Protein AF-A0AA37T7B8-F1 (afdb_monomer_lite)

Sequence (263 aa):
MNMIPTVSVRHNRHDGNVAPHVTLGPSYIDRQPAPLAPRTVAQILLDRDAALAEREALEASRADLVLNGSAEDLLALDTRIALAKIKQDQAETQHAVAISAEAEARAEAEAEQVRRRALRKAGMKASAEVAKLADQYLAMATALADLLGRLREHERVIAEANQNLPEGAEPVPPGEPHNGNPGTPSYYETQYDVVRLNPDGSRAGVTSTPGKLVEKRIPKEVCIPATPSIPHTPLSGRPYLPGLGADASPIWGARHYINGETR

pLDDT: mean 81.42, std 17.79, range [35.28, 98.38]

Structure (mmCIF, N/CA/C/O backbone):
data_AF-A0AA37T7B8-F1
#
_entry.id   AF-A0AA37T7B8-F1
#
loop_
_atom_site.group_PDB
_atom_site.id
_atom_site.type_symbol
_atom_site.label_atom_id
_atom_site.label_alt_id
_atom_site.label_comp_id
_atom_site.label_asym_id
_atom_site.label_entity_id
_atom_site.label_seq_id
_atom_site.pdbx_PDB_ins_code
_atom_site.Cartn_x
_atom_site.Cartn_y
_atom_site.Cartn_z
_atom_site.occupancy
_atom_site.B_iso_or_equiv
_atom_site.auth_seq_id
_atom_site.auth_comp_id
_atom_site.auth_asym_id
_atom_site.auth_atom_id
_atom_site.pdbx_PDB_model_num
ATOM 1 N N . MET A 1 1 ? 10.123 11.709 37.997 1.00 38.50 1 MET A N 1
ATOM 2 C CA . MET A 1 1 ? 11.543 11.319 38.129 1.00 38.50 1 MET A CA 1
ATOM 3 C C . MET A 1 1 ? 12.067 11.027 36.735 1.00 38.50 1 MET A C 1
ATOM 5 O O . MET A 1 1 ? 11.524 10.147 36.081 1.00 38.50 1 MET A O 1
ATOM 9 N N . ASN A 1 2 ? 13.041 11.799 36.252 1.00 35.28 2 ASN A N 1
ATOM 10 C CA . ASN A 1 2 ? 13.617 11.602 34.921 1.00 35.28 2 ASN A CA 1
ATOM 11 C C . ASN A 1 2 ? 14.582 10.411 34.974 1.00 35.28 2 ASN A C 1
ATOM 13 O O . ASN A 1 2 ? 15.628 10.505 35.613 1.00 35.28 2 ASN A O 1
ATOM 17 N N . MET A 1 3 ? 14.219 9.286 34.350 1.00 38.16 3 MET A N 1
ATOM 18 C CA . MET A 1 3 ? 15.130 8.149 34.200 1.00 38.16 3 MET A CA 1
ATOM 19 C C . MET A 1 3 ? 16.186 8.476 33.144 1.00 38.16 3 MET A C 1
ATOM 21 O O . MET A 1 3 ? 15.858 8.770 31.996 1.00 38.16 3 MET A O 1
ATOM 25 N N . ILE A 1 4 ? 17.454 8.409 33.542 1.00 45.44 4 ILE A N 1
ATOM 26 C CA . ILE A 1 4 ? 18.597 8.498 32.635 1.00 45.44 4 ILE A CA 1
ATOM 27 C C . ILE A 1 4 ? 18.755 7.119 31.974 1.00 45.44 4 ILE A C 1
ATOM 29 O O . ILE A 1 4 ? 18.915 6.134 32.698 1.00 45.44 4 ILE A O 1
ATOM 33 N N . PRO A 1 5 ? 18.699 7.001 30.636 1.00 42.66 5 PRO A N 1
ATOM 34 C CA . PRO A 1 5 ? 18.907 5.724 29.967 1.00 42.66 5 PRO A CA 1
ATOM 35 C C . PRO A 1 5 ? 20.364 5.272 30.125 1.00 42.66 5 PRO A C 1
ATOM 37 O O . PRO A 1 5 ? 21.298 5.985 29.757 1.00 42.66 5 PRO A O 1
ATOM 40 N N . THR A 1 6 ? 20.567 4.073 30.664 1.00 49.12 6 THR A N 1
ATOM 41 C CA . THR A 1 6 ? 21.892 3.461 30.800 1.00 49.12 6 THR A CA 1
ATOM 42 C C . THR A 1 6 ? 22.275 2.774 29.490 1.00 49.12 6 THR A C 1
ATOM 44 O O . THR A 1 6 ? 21.643 1.801 29.083 1.00 49.12 6 THR A O 1
ATOM 47 N N . VAL A 1 7 ? 23.318 3.267 28.818 1.00 44.69 7 VAL A N 1
ATOM 48 C CA . VAL A 1 7 ? 23.846 2.671 27.581 1.00 44.69 7 VAL A CA 1
ATOM 49 C C . VAL A 1 7 ? 24.960 1.686 27.935 1.00 44.69 7 VAL A C 1
ATOM 51 O O . VAL A 1 7 ? 25.984 2.076 28.490 1.00 44.69 7 VAL A O 1
ATOM 54 N N . SER A 1 8 ? 24.781 0.405 27.606 1.00 50.31 8 SER A N 1
ATOM 55 C CA . SER A 1 8 ? 25.835 -0.612 27.713 1.00 50.31 8 SER A CA 1
ATOM 56 C C . SER A 1 8 ? 26.375 -0.929 26.320 1.00 50.31 8 SER A C 1
ATOM 58 O O . SER A 1 8 ? 25.675 -1.520 25.501 1.00 50.31 8 SER A O 1
ATOM 60 N N . VAL A 1 9 ? 27.617 -0.528 26.039 1.00 49.72 9 VAL A N 1
ATOM 61 C CA . VAL A 1 9 ? 28.309 -0.854 24.783 1.00 49.72 9 VAL A CA 1
ATOM 62 C C . VAL A 1 9 ? 29.131 -2.120 25.003 1.00 49.72 9 VAL A C 1
ATOM 64 O O . VAL A 1 9 ? 30.147 -2.092 25.697 1.00 49.72 9 VAL A O 1
ATOM 67 N N . ARG A 1 10 ? 28.712 -3.246 24.417 1.00 51.91 10 ARG A N 1
ATOM 68 C CA . ARG A 1 10 ? 29.541 -4.459 24.376 1.00 51.91 10 ARG A CA 1
ATOM 69 C C . ARG A 1 10 ? 30.406 -4.452 23.118 1.00 51.91 10 ARG A C 1
ATOM 71 O O . ARG A 1 10 ? 29.891 -4.388 22.009 1.00 51.91 10 ARG A O 1
ATOM 78 N N . HIS A 1 11 ? 31.720 -4.540 23.306 1.00 48.06 11 HIS A N 1
ATOM 79 C CA . HIS A 1 11 ? 32.679 -4.783 22.230 1.00 48.06 11 HIS A CA 1
ATOM 80 C C . HIS A 1 11 ? 32.608 -6.256 21.807 1.00 48.06 11 HIS A C 1
ATOM 82 O O . HIS A 1 11 ? 33.025 -7.129 22.568 1.00 48.06 11 HIS A O 1
ATOM 88 N N . ASN A 1 12 ? 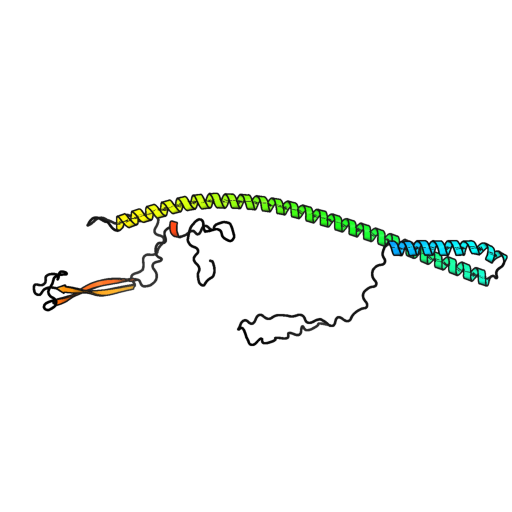32.116 -6.536 20.599 1.00 47.72 12 ASN A N 1
ATOM 89 C CA . ASN A 1 12 ? 32.302 -7.841 19.969 1.00 47.72 12 ASN A CA 1
ATOM 90 C C . ASN A 1 12 ? 33.597 -7.815 19.155 1.00 47.72 12 ASN A C 1
ATOM 92 O O . ASN A 1 12 ? 33.785 -6.972 18.285 1.00 47.72 12 ASN A O 1
ATOM 96 N N . ARG A 1 13 ? 34.516 -8.727 19.475 1.00 52.75 13 ARG A N 1
ATOM 97 C CA . ARG A 1 13 ? 35.915 -8.704 19.025 1.00 52.75 13 ARG A CA 1
ATOM 98 C C . ARG A 1 13 ? 36.147 -9.209 17.592 1.00 52.75 13 ARG A C 1
ATOM 100 O O . ARG A 1 13 ? 37.307 -9.412 17.251 1.00 52.75 13 ARG A O 1
ATOM 107 N N . HIS A 1 14 ? 35.104 -9.435 16.785 1.00 52.34 14 HIS A N 1
ATOM 108 C CA . HIS A 1 14 ? 35.265 -10.200 15.542 1.00 52.34 14 HIS A CA 1
ATOM 109 C C . HIS A 1 14 ? 34.841 -9.593 14.212 1.00 52.34 14 HIS A C 1
ATOM 111 O O . HIS A 1 14 ? 35.333 -10.101 13.220 1.00 52.34 14 HIS A O 1
ATOM 117 N N . ASP A 1 15 ? 34.117 -8.481 14.141 1.00 51.81 15 ASP A N 1
ATOM 118 C CA . ASP A 1 15 ? 33.863 -7.834 12.848 1.00 51.81 15 ASP A CA 1
ATOM 119 C C . ASP A 1 15 ? 33.860 -6.319 13.031 1.00 51.81 15 ASP A C 1
ATOM 121 O O . ASP A 1 15 ? 33.176 -5.791 13.905 1.00 51.81 15 ASP A O 1
ATOM 125 N N . GLY A 1 16 ? 34.658 -5.613 12.229 1.00 54.78 16 GLY A N 1
ATOM 126 C CA . GLY A 1 16 ? 34.908 -4.168 12.314 1.00 54.78 16 GLY A CA 1
ATOM 127 C C . GLY A 1 16 ? 33.715 -3.259 11.990 1.00 54.78 16 GLY A C 1
ATOM 128 O O . GLY A 1 16 ? 33.927 -2.130 11.563 1.00 54.78 16 GLY A O 1
ATOM 129 N N . ASN A 1 17 ? 32.478 -3.718 12.191 1.00 46.72 17 ASN A N 1
ATOM 130 C CA . ASN A 1 17 ? 31.262 -2.931 12.020 1.00 46.72 17 ASN A CA 1
ATOM 131 C C . ASN A 1 17 ? 30.600 -2.674 13.379 1.00 46.72 17 ASN A C 1
ATOM 133 O O . ASN A 1 17 ? 29.903 -3.518 13.942 1.00 46.72 17 ASN A O 1
ATOM 137 N N . VAL A 1 18 ? 30.815 -1.469 13.910 1.00 50.22 18 VAL A N 1
ATOM 138 C CA . VAL A 1 18 ? 30.173 -0.985 15.136 1.00 50.22 18 VAL A CA 1
ATOM 139 C C . VAL A 1 18 ? 28.778 -0.467 14.786 1.00 50.22 18 VAL A C 1
ATOM 141 O O . VAL A 1 18 ? 28.587 0.721 14.548 1.00 50.22 18 VAL A O 1
ATOM 144 N N . ALA A 1 19 ? 27.785 -1.352 14.758 1.00 51.72 19 ALA A N 1
ATOM 145 C CA . ALA A 1 19 ? 26.392 -0.929 14.863 1.00 51.72 19 ALA A CA 1
ATOM 146 C C . ALA A 1 19 ? 26.028 -0.848 16.360 1.00 51.72 19 ALA A C 1
ATOM 148 O O . ALA A 1 19 ? 26.079 -1.873 17.046 1.00 51.72 19 ALA A O 1
ATOM 149 N N . PRO A 1 20 ? 25.687 0.332 16.915 1.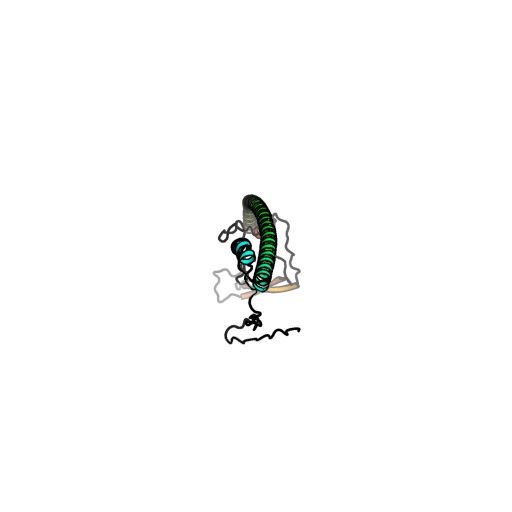00 55.03 20 PRO A N 1
ATOM 150 C CA . PRO A 1 20 ? 25.242 0.438 18.299 1.00 55.03 20 PRO A CA 1
ATOM 151 C C . PRO A 1 20 ? 23.881 -0.252 18.446 1.00 55.03 20 PRO A C 1
ATOM 153 O O . PRO A 1 20 ? 22.839 0.308 18.116 1.00 55.03 20 PRO A O 1
ATOM 156 N N . HIS A 1 21 ? 23.881 -1.487 18.941 1.00 48.34 21 HIS A N 1
ATOM 157 C CA . HIS A 1 21 ? 22.645 -2.179 19.278 1.00 48.34 21 HIS A CA 1
ATOM 158 C C . HIS A 1 21 ? 22.142 -1.657 20.629 1.00 48.34 21 HIS A C 1
ATOM 160 O O . HIS A 1 21 ? 22.643 -2.035 21.687 1.00 48.34 21 HIS A O 1
ATOM 166 N N . VAL A 1 22 ? 21.140 -0.777 20.607 1.00 54.00 22 VAL A N 1
ATOM 167 C CA . VAL A 1 22 ? 20.430 -0.346 21.817 1.00 54.00 22 VAL A CA 1
ATOM 168 C C . VAL A 1 22 ? 19.458 -1.455 22.205 1.00 54.00 22 VAL A C 1
ATOM 170 O O . VAL A 1 22 ? 18.334 -1.521 21.717 1.00 54.00 22 VAL A O 1
ATOM 173 N N . THR A 1 23 ? 19.890 -2.380 23.058 1.00 53.75 23 THR A N 1
ATOM 174 C CA . THR A 1 23 ? 18.951 -3.258 23.765 1.00 53.75 23 THR A CA 1
ATOM 175 C C . THR A 1 23 ? 18.420 -2.512 24.981 1.00 53.75 23 THR A C 1
ATOM 177 O O . THR A 1 23 ? 19.154 -2.307 25.949 1.00 53.75 23 THR A O 1
ATOM 180 N N . LEU A 1 24 ? 17.146 -2.117 24.941 1.00 56.75 24 LEU A N 1
ATOM 181 C CA . LEU A 1 24 ? 16.402 -1.752 26.144 1.00 56.75 24 LEU A CA 1
ATOM 182 C C . LEU A 1 24 ? 16.330 -3.012 27.016 1.00 56.75 24 LEU A C 1
ATOM 184 O O . LEU A 1 24 ? 15.596 -3.948 26.705 1.00 56.75 24 LEU A O 1
ATOM 188 N N . GLY A 1 25 ? 17.168 -3.078 28.052 1.00 49.09 25 GLY A N 1
ATOM 189 C CA . GLY A 1 25 ? 17.085 -4.142 29.047 1.00 49.09 25 GLY A CA 1
ATOM 190 C C . GLY A 1 25 ? 15.694 -4.160 29.694 1.00 49.09 25 GLY A C 1
ATOM 191 O O . GLY A 1 25 ? 15.030 -3.120 29.713 1.00 49.09 25 GLY A O 1
ATOM 192 N N . PRO A 1 26 ? 15.239 -5.314 30.215 1.00 48.03 26 PRO A N 1
ATOM 193 C CA . PRO A 1 26 ? 13.949 -5.422 30.880 1.00 48.03 26 PRO A CA 1
ATOM 194 C C . PRO A 1 26 ? 13.915 -4.431 32.043 1.00 48.03 26 PRO A C 1
ATOM 196 O O . PRO A 1 26 ? 14.606 -4.600 33.049 1.00 48.03 26 PRO A O 1
ATOM 199 N N . SER A 1 27 ? 13.147 -3.359 31.870 1.00 52.03 27 SER A N 1
ATOM 200 C CA . SER A 1 27 ? 12.851 -2.420 32.934 1.00 52.03 27 SER A CA 1
ATOM 201 C C . SER A 1 27 ? 12.190 -3.207 34.061 1.00 52.03 27 SER A C 1
ATOM 203 O O . SER A 1 27 ? 11.209 -3.921 33.847 1.00 52.03 27 SER A O 1
ATOM 205 N N . TYR A 1 28 ? 12.744 -3.099 35.269 1.00 50.41 28 TYR A N 1
ATOM 206 C CA . TYR A 1 28 ? 12.029 -3.441 36.494 1.00 50.41 28 TYR A CA 1
ATOM 207 C C . TYR A 1 28 ? 10.860 -2.457 36.604 1.00 50.41 28 TYR A C 1
ATOM 209 O O . TYR A 1 28 ? 10.951 -1.402 37.224 1.00 50.41 28 TYR A O 1
ATOM 217 N N . ILE A 1 29 ? 9.784 -2.759 35.883 1.00 52.88 29 ILE A N 1
ATOM 218 C CA . ILE A 1 29 ? 8.487 -2.138 36.073 1.00 52.88 29 ILE A CA 1
ATOM 219 C C . ILE A 1 29 ? 8.037 -2.644 37.437 1.00 52.88 29 ILE A C 1
ATOM 221 O O . ILE A 1 29 ? 7.810 -3.846 37.603 1.00 52.88 29 ILE A O 1
ATOM 225 N N . ASP A 1 30 ? 7.963 -1.736 38.411 1.00 50.66 30 ASP A N 1
ATOM 226 C CA . ASP A 1 30 ? 7.144 -1.911 39.606 1.00 50.66 30 ASP A CA 1
ATOM 227 C C . ASP A 1 30 ? 5.822 -2.520 39.142 1.00 50.66 30 ASP A C 1
ATOM 229 O O . ASP A 1 30 ? 5.049 -1.870 38.432 1.00 50.66 30 ASP A O 1
ATOM 233 N N . ARG A 1 31 ? 5.598 -3.804 39.446 1.00 48.12 31 ARG A N 1
ATOM 234 C CA . ARG A 1 31 ? 4.336 -4.473 39.143 1.00 48.12 31 ARG A CA 1
ATOM 235 C C . ARG A 1 31 ? 3.289 -3.834 40.042 1.00 48.12 31 ARG A C 1
ATOM 237 O O . ARG A 1 31 ? 2.965 -4.370 41.099 1.00 48.12 31 ARG A O 1
ATOM 244 N N . GLN A 1 32 ? 2.754 -2.691 39.615 1.00 55.00 32 GLN A N 1
ATOM 245 C CA . GLN A 1 32 ? 1.424 -2.296 40.034 1.00 55.00 32 GLN A CA 1
ATOM 246 C C . GLN A 1 32 ? 0.533 -3.527 39.833 1.00 55.00 32 GLN A C 1
ATOM 248 O O . GLN A 1 32 ? 0.646 -4.185 38.789 1.00 55.00 32 GLN A O 1
ATOM 253 N N . PRO A 1 33 ? -0.275 -3.902 40.839 1.00 52.94 33 PRO A N 1
ATOM 254 C CA . PRO A 1 33 ? -1.193 -5.017 40.691 1.00 52.94 33 PRO A CA 1
ATOM 255 C C . PRO A 1 33 ? -1.977 -4.790 39.404 1.00 52.94 33 PRO A C 1
ATOM 257 O O . PRO A 1 33 ? -2.490 -3.691 39.180 1.00 52.94 33 PRO A O 1
ATOM 260 N N . ALA A 1 34 ? -1.973 -5.799 38.528 1.00 53.78 34 ALA A N 1
ATOM 261 C CA . ALA A 1 34 ? -2.666 -5.713 37.255 1.00 53.78 34 ALA A CA 1
ATOM 262 C C . ALA A 1 34 ? -4.094 -5.220 37.531 1.00 53.78 34 ALA A C 1
ATOM 264 O O . ALA A 1 34 ? -4.731 -5.754 38.449 1.00 53.78 34 ALA A O 1
ATOM 265 N N . PRO A 1 35 ? -4.579 -4.188 36.815 1.00 56.62 35 PRO A N 1
ATOM 266 C CA . PRO A 1 35 ? -5.938 -3.715 37.004 1.00 56.62 35 PRO A CA 1
ATOM 267 C C . PRO A 1 35 ? -6.873 -4.919 36.906 1.00 56.62 35 PRO A C 1
ATOM 269 O O . PRO A 1 35 ? -6.744 -5.732 35.986 1.00 56.62 35 PRO A O 1
ATOM 272 N N . LEU A 1 36 ? -7.749 -5.068 37.905 1.00 61.28 36 LEU A N 1
ATOM 273 C CA . LEU A 1 36 ? -8.761 -6.120 37.926 1.00 61.28 36 LEU A CA 1
ATOM 274 C C . LEU A 1 36 ? -9.449 -6.128 36.564 1.00 61.28 36 LEU A C 1
ATOM 276 O O . LEU A 1 36 ? -9.915 -5.083 36.105 1.00 61.28 36 LEU A O 1
ATOM 280 N N . ALA A 1 37 ? -9.447 -7.290 35.908 1.00 63.41 37 ALA A N 1
ATOM 281 C CA . ALA A 1 37 ? -10.052 -7.430 34.595 1.00 63.41 37 ALA A CA 1
ATOM 282 C C . ALA A 1 37 ? -11.489 -6.880 34.649 1.00 63.41 37 ALA A C 1
ATOM 284 O O . ALA A 1 37 ? -12.212 -7.189 35.606 1.00 63.41 37 ALA A O 1
ATOM 285 N N . PRO A 1 38 ? -11.897 -6.044 33.677 1.00 72.56 38 PRO A N 1
ATOM 286 C CA . PRO A 1 38 ? -13.234 -5.476 33.673 1.00 72.56 38 PRO A CA 1
ATOM 287 C C . PRO A 1 38 ? -14.257 -6.613 33.729 1.00 72.56 38 PRO A C 1
ATOM 289 O O . PRO A 1 38 ? -14.154 -7.592 32.985 1.00 72.56 38 PRO A O 1
ATOM 292 N N . ARG A 1 39 ? -15.218 -6.502 34.653 1.00 80.19 39 ARG A N 1
ATOM 293 C CA . ARG A 1 39 ? -16.309 -7.472 34.774 1.00 80.19 39 ARG A CA 1
ATOM 294 C C . ARG A 1 39 ? -17.054 -7.542 33.447 1.00 80.19 39 ARG A C 1
ATOM 296 O O . ARG A 1 39 ? -17.372 -6.519 32.847 1.00 80.19 39 ARG A O 1
ATOM 303 N N . THR A 1 40 ? -17.328 -8.756 32.994 1.00 85.38 40 THR A N 1
ATOM 304 C CA . THR A 1 40 ? -18.103 -8.972 31.768 1.00 85.38 40 THR A CA 1
ATOM 305 C C . THR A 1 40 ? -19.569 -8.598 31.994 1.00 85.38 40 THR A C 1
ATOM 307 O O . THR A 1 40 ? -20.078 -8.739 33.107 1.00 85.38 40 THR A O 1
ATOM 310 N N . VAL A 1 41 ? -20.279 -8.184 30.937 1.00 87.75 41 VAL A N 1
ATOM 311 C CA . VAL A 1 41 ? -21.730 -7.898 30.989 1.00 87.75 41 VAL A CA 1
ATOM 312 C C . VAL A 1 41 ? -22.503 -9.074 31.601 1.00 87.75 41 VAL A C 1
ATOM 314 O O . VAL A 1 41 ? -23.384 -8.874 32.430 1.00 87.75 41 VAL A O 1
ATOM 317 N N . ALA A 1 42 ? -22.108 -10.308 31.271 1.00 88.81 42 ALA A N 1
ATOM 318 C CA . ALA A 1 42 ? -22.701 -11.526 31.819 1.00 88.81 42 ALA A CA 1
ATOM 319 C C . ALA A 1 42 ? -22.524 -11.656 33.344 1.00 88.81 42 ALA A C 1
ATOM 321 O O . ALA A 1 42 ? -23.453 -12.062 34.034 1.00 88.81 42 ALA A O 1
ATOM 322 N N . GLN A 1 43 ? -21.359 -11.285 33.885 1.00 91.06 43 GLN A N 1
ATOM 323 C CA . GLN A 1 43 ? -21.121 -11.288 35.335 1.00 91.06 43 GLN A CA 1
ATOM 324 C C . GLN A 1 43 ? -21.950 -10.215 36.046 1.00 91.06 43 GLN A C 1
ATOM 326 O O . GLN A 1 43 ? -22.494 -10.479 37.110 1.00 91.06 43 GLN A O 1
ATOM 331 N N . ILE A 1 44 ? -22.083 -9.027 35.449 1.00 91.19 44 ILE A N 1
ATOM 332 C CA . ILE A 1 44 ? -22.895 -7.940 36.019 1.00 91.19 44 ILE A CA 1
ATOM 333 C C . ILE A 1 44 ? -24.384 -8.323 36.028 1.00 91.19 44 ILE A C 1
ATOM 335 O O . ILE A 1 44 ? -25.082 -8.053 37.001 1.00 91.19 44 ILE A O 1
ATOM 339 N N . LEU A 1 45 ? -24.863 -8.997 34.978 1.00 91.88 45 LEU A N 1
ATOM 340 C CA . LEU A 1 45 ? -26.225 -9.534 34.924 1.00 91.88 45 LEU A CA 1
ATOM 341 C C . LEU A 1 45 ? -26.475 -10.599 35.995 1.00 91.88 45 LEU A C 1
ATOM 343 O O . LEU A 1 45 ? -27.493 -10.537 36.677 1.00 91.88 45 LEU A O 1
ATOM 347 N N . LEU A 1 46 ? -25.534 -11.527 36.187 1.00 94.25 46 LEU A N 1
ATOM 348 C CA . LEU A 1 46 ? -25.630 -12.531 37.249 1.00 94.25 46 LEU A CA 1
ATOM 349 C C . LEU A 1 46 ? -25.682 -11.887 38.640 1.00 94.25 46 LEU A C 1
ATOM 351 O O . LEU A 1 46 ? -26.502 -12.288 39.461 1.00 94.25 46 LEU A O 1
ATOM 355 N N . ASP A 1 47 ? -24.854 -10.869 38.891 1.00 90.69 47 ASP A N 1
ATOM 356 C CA . ASP A 1 47 ? -24.862 -10.130 40.158 1.00 90.69 47 ASP A CA 1
ATOM 357 C C . ASP A 1 47 ? -26.193 -9.389 40.373 1.00 90.69 47 ASP A C 1
ATOM 359 O O . ASP A 1 47 ? -26.725 -9.387 41.486 1.00 90.69 47 ASP A O 1
ATOM 363 N N . ARG A 1 48 ? -26.762 -8.798 39.311 1.00 92.81 48 ARG A N 1
ATOM 364 C CA . ARG A 1 48 ? -28.080 -8.148 39.351 1.00 92.81 48 ARG A CA 1
ATOM 365 C C . ARG A 1 48 ? -29.178 -9.145 39.708 1.00 92.81 48 ARG A C 1
ATOM 367 O O . ARG A 1 48 ? -29.971 -8.883 40.607 1.00 92.81 48 ARG A O 1
ATOM 374 N N . ASP A 1 49 ? -29.219 -10.276 39.011 1.00 93.69 49 ASP A N 1
ATOM 375 C CA . ASP A 1 49 ? -30.255 -11.292 39.197 1.00 93.69 49 ASP A CA 1
ATOM 376 C C . ASP A 1 49 ? -30.137 -11.953 40.581 1.00 93.69 49 ASP A C 1
ATOM 378 O O . ASP A 1 49 ? -31.148 -12.204 41.237 1.00 93.69 49 ASP A O 1
ATOM 382 N N . ALA A 1 50 ? -28.912 -12.149 41.082 1.00 93.88 50 ALA A N 1
ATOM 383 C CA . ALA A 1 50 ? -28.669 -12.615 42.444 1.00 93.88 50 ALA A CA 1
ATOM 384 C C . ALA A 1 50 ? -29.130 -11.599 43.504 1.00 93.88 50 ALA A C 1
ATOM 386 O O . ALA A 1 50 ? -29.749 -11.992 44.493 1.00 93.88 50 ALA A O 1
ATOM 387 N N . ALA A 1 51 ? -28.869 -10.301 43.303 1.00 91.69 51 ALA A N 1
ATOM 388 C CA . ALA A 1 51 ? -29.325 -9.247 44.212 1.00 91.69 51 ALA A CA 1
ATOM 389 C C . ALA A 1 51 ? -30.858 -9.115 44.225 1.00 91.69 51 ALA A C 1
ATOM 391 O O . ALA A 1 51 ? -31.449 -8.945 45.293 1.00 91.69 51 ALA A O 1
ATOM 392 N N . LEU A 1 52 ? -31.504 -9.250 43.061 1.00 95.00 52 LEU A N 1
ATOM 393 C CA . LEU A 1 52 ? -32.962 -9.284 42.940 1.00 95.00 52 LEU A CA 1
ATOM 394 C C . LEU A 1 52 ? -33.547 -10.484 43.700 1.00 95.00 52 LEU A C 1
ATOM 396 O O . LEU A 1 52 ? -34.444 -10.304 44.522 1.00 95.00 52 LEU A O 1
ATOM 400 N N . ALA A 1 53 ? -33.003 -11.684 43.485 1.00 95.75 53 ALA A N 1
ATOM 401 C CA . ALA A 1 53 ? -33.456 -12.895 44.166 1.00 95.75 53 ALA A CA 1
ATOM 402 C C . ALA A 1 53 ? -33.247 -12.822 45.692 1.00 95.75 53 ALA A C 1
ATOM 404 O O . ALA A 1 53 ? -34.124 -13.229 46.455 1.00 95.75 53 ALA A O 1
ATOM 405 N N . GLU A 1 54 ? -32.116 -12.265 46.154 1.00 95.25 54 GLU A N 1
ATOM 406 C CA . GLU A 1 54 ? -31.867 -12.007 47.581 1.00 95.25 54 GLU A CA 1
ATOM 407 C C . GLU A 1 54 ? -32.933 -11.057 48.150 1.00 95.25 54 GLU A C 1
ATOM 409 O O . GLU A 1 54 ? -33.511 -11.338 49.201 1.00 95.25 54 GLU A O 1
ATOM 414 N N . ARG A 1 55 ? -33.241 -9.962 47.443 1.00 95.31 55 ARG A N 1
ATOM 415 C CA . ARG A 1 55 ? -34.264 -8.994 47.860 1.00 95.31 55 ARG A CA 1
ATOM 416 C C . ARG A 1 55 ? -35.644 -9.636 47.963 1.00 95.31 55 ARG A C 1
ATOM 418 O O . ARG A 1 55 ? -36.299 -9.472 48.988 1.00 95.31 55 ARG A O 1
ATOM 425 N N . GLU A 1 56 ? -36.071 -10.365 46.937 1.00 96.94 56 GLU A N 1
ATOM 426 C CA . GLU A 1 56 ? -37.378 -11.032 46.906 1.00 96.94 56 GLU A CA 1
ATOM 427 C C . GLU A 1 56 ? -37.519 -12.056 48.041 1.00 96.94 56 GLU A C 1
ATOM 429 O O . GLU A 1 56 ? -38.551 -12.095 48.712 1.00 96.94 56 GLU A O 1
ATOM 434 N N . ALA A 1 57 ? -36.464 -12.826 48.330 1.00 96.50 57 ALA A N 1
ATOM 435 C CA . ALA A 1 57 ? -36.456 -13.777 49.441 1.00 96.50 57 ALA A CA 1
ATOM 436 C C . ALA A 1 57 ? -36.555 -13.089 50.818 1.00 96.50 57 ALA A C 1
ATOM 438 O O . ALA A 1 57 ? -37.246 -13.582 51.714 1.00 96.50 57 ALA A O 1
ATOM 439 N N . LEU A 1 58 ? -35.885 -11.945 51.002 1.00 96.19 58 LEU A N 1
ATOM 440 C CA . LEU A 1 58 ? -35.955 -11.159 52.240 1.00 96.19 58 LEU A CA 1
ATOM 441 C C . LEU A 1 58 ? -37.307 -10.447 52.402 1.00 96.19 58 LEU A C 1
ATOM 443 O O . LEU A 1 58 ? -37.846 -10.394 53.503 1.00 96.19 58 LEU A O 1
ATOM 447 N N . GLU A 1 59 ? -37.884 -9.925 51.318 1.00 95.75 59 GLU A N 1
ATOM 448 C CA . GLU A 1 59 ? -39.214 -9.306 51.344 1.00 95.75 59 GLU A CA 1
ATOM 449 C C . GLU A 1 59 ? -40.309 -10.350 51.631 1.00 95.75 59 GLU A C 1
ATOM 451 O O . GLU A 1 59 ? -41.246 -10.058 52.376 1.00 95.75 59 GLU A O 1
ATOM 456 N N . ALA A 1 60 ? -40.160 -11.585 51.137 1.00 96.88 60 ALA A N 1
ATOM 457 C CA . ALA A 1 60 ? -41.076 -12.688 51.428 1.00 96.88 60 ALA A CA 1
ATOM 458 C C . ALA A 1 60 ? -41.054 -13.126 52.907 1.00 96.88 60 ALA A C 1
ATOM 460 O O . ALA A 1 60 ? -42.105 -13.447 53.463 1.00 96.88 60 ALA A O 1
ATOM 461 N N . SER A 1 61 ? -39.890 -13.110 53.571 1.00 95.62 61 SER A N 1
ATOM 462 C CA . SER A 1 61 ? -39.772 -13.491 54.992 1.00 95.62 61 SER A CA 1
ATOM 463 C C . SER A 1 61 ? -40.275 -12.418 55.965 1.00 95.62 61 SER A C 1
ATOM 465 O O . SER A 1 61 ? -40.538 -12.706 57.134 1.00 95.62 61 SER A O 1
ATOM 467 N N . ARG A 1 62 ? -40.484 -11.186 55.485 1.00 96.50 62 ARG A N 1
ATOM 468 C CA . ARG A 1 62 ? -40.907 -10.041 56.302 1.00 96.50 62 ARG A CA 1
ATOM 469 C C . ARG A 1 62 ? -42.252 -10.247 56.993 1.00 96.50 62 ARG A C 1
ATOM 471 O O . ARG A 1 62 ? -42.400 -9.854 58.144 1.00 96.50 62 ARG A O 1
ATOM 478 N N . ALA A 1 63 ? -43.222 -10.861 56.315 1.00 95.19 63 ALA A N 1
ATOM 479 C CA . ALA A 1 63 ? -44.557 -11.076 56.878 1.00 95.19 63 ALA A CA 1
ATOM 480 C C . ALA A 1 63 ? -44.537 -12.011 58.100 1.00 95.19 63 ALA A C 1
ATOM 482 O O . ALA A 1 63 ? -45.233 -11.753 59.079 1.00 95.19 63 ALA A O 1
ATOM 483 N N . ASP A 1 64 ? -43.710 -13.057 58.060 1.00 95.56 64 ASP A N 1
ATOM 484 C CA . ASP A 1 64 ? -43.550 -14.003 59.167 1.00 95.56 64 ASP A CA 1
ATOM 485 C C . ASP A 1 64 ? -42.839 -13.351 60.361 1.00 95.56 64 ASP A C 1
ATOM 487 O O . ASP A 1 64 ? -43.290 -13.450 61.502 1.00 95.56 64 ASP A O 1
ATOM 491 N N . LEU A 1 65 ? -41.784 -12.574 60.087 1.00 95.25 65 LEU A N 1
ATOM 492 C CA . LEU A 1 65 ? -41.038 -11.850 61.116 1.00 95.25 65 LEU A CA 1
ATOM 493 C C . LEU A 1 65 ? -41.888 -10.802 61.851 1.00 95.25 65 LEU A C 1
ATOM 495 O O . LEU A 1 65 ? -41.702 -10.595 63.044 1.00 95.25 65 LEU A O 1
ATOM 499 N N . VAL A 1 66 ? -42.826 -10.149 61.160 1.00 96.25 66 VAL A N 1
ATOM 500 C CA . VAL A 1 66 ? -43.757 -9.184 61.775 1.00 96.25 66 VAL A CA 1
ATOM 501 C C . VAL A 1 66 ? -44.721 -9.866 62.751 1.00 96.25 66 VAL A C 1
ATOM 503 O O . VAL A 1 66 ? -45.120 -9.255 63.739 1.00 96.25 66 VAL A O 1
ATOM 506 N N . LEU A 1 67 ? -45.110 -11.113 62.478 1.00 96.50 67 LEU A N 1
ATOM 507 C CA . LEU A 1 67 ? -46.048 -11.863 63.315 1.00 96.50 67 LEU A CA 1
ATOM 508 C C . LEU A 1 67 ? -45.358 -12.544 64.501 1.00 96.50 67 LEU A C 1
ATOM 510 O O . LEU A 1 67 ? -45.931 -12.596 65.587 1.00 96.50 67 LEU A O 1
ATOM 514 N N . ASN A 1 68 ? -44.148 -13.065 64.285 1.00 96.62 68 ASN A N 1
ATOM 515 C CA . ASN A 1 68 ? -43.493 -13.991 65.209 1.00 96.62 68 ASN A CA 1
ATOM 516 C C . ASN A 1 68 ? -42.160 -13.476 65.789 1.00 96.62 68 ASN A C 1
ATOM 518 O O . ASN A 1 68 ? -41.639 -14.078 66.727 1.00 96.62 68 ASN A O 1
ATOM 522 N N . GLY A 1 69 ? -41.588 -12.402 65.238 1.00 95.19 69 GLY A N 1
ATOM 523 C CA . GLY A 1 69 ? -40.257 -11.892 65.585 1.00 95.19 69 GLY A CA 1
ATOM 524 C C . GLY A 1 69 ? -40.256 -10.703 66.550 1.00 95.19 69 GLY A C 1
ATOM 525 O O . GLY A 1 69 ? -41.290 -10.106 66.855 1.00 95.19 69 GLY A O 1
ATOM 526 N N . SER A 1 70 ? -39.064 -10.342 67.033 1.00 97.75 70 SER A N 1
ATOM 527 C CA . SER A 1 70 ? -38.860 -9.130 67.831 1.00 97.75 70 SER A CA 1
ATOM 528 C C . SER A 1 70 ? -38.708 -7.881 66.948 1.00 97.75 70 SER A C 1
ATOM 530 O O . SER A 1 70 ? -38.441 -7.960 65.747 1.00 97.75 70 SER A O 1
ATOM 532 N N . ALA A 1 71 ? -38.828 -6.693 67.549 1.00 96.31 71 ALA A N 1
ATOM 533 C CA . ALA A 1 71 ? -38.587 -5.431 66.844 1.00 96.31 71 ALA A CA 1
ATOM 534 C C . ALA A 1 71 ? -37.139 -5.307 66.323 1.00 96.31 71 ALA A C 1
ATOM 536 O O . ALA A 1 71 ? -36.911 -4.695 65.279 1.00 96.31 71 ALA A O 1
ATOM 537 N N . GLU A 1 72 ? -36.171 -5.902 67.026 1.00 97.44 72 GLU A N 1
ATOM 538 C CA . GLU A 1 72 ? -34.764 -5.924 66.612 1.00 97.44 72 GLU A CA 1
ATOM 539 C C . GLU A 1 72 ? -34.564 -6.801 65.369 1.00 97.44 72 GLU A C 1
ATOM 541 O O . GLU A 1 72 ? -33.874 -6.387 64.434 1.00 97.44 72 GLU A O 1
ATOM 546 N N . ASP A 1 73 ? -35.232 -7.959 65.307 1.00 96.25 73 ASP A N 1
ATOM 547 C CA . ASP A 1 73 ? -35.177 -8.855 64.147 1.00 96.25 73 ASP A CA 1
ATOM 548 C C . ASP A 1 73 ? -35.744 -8.175 62.894 1.00 96.25 73 ASP A C 1
ATOM 550 O O . ASP A 1 73 ? -35.155 -8.255 61.811 1.00 96.25 73 ASP A O 1
ATOM 554 N N . LEU A 1 74 ? -36.865 -7.457 63.038 1.00 95.69 74 LEU A N 1
ATOM 555 C CA . LEU A 1 74 ? -37.490 -6.736 61.928 1.00 95.69 74 LEU A CA 1
ATOM 556 C C . LEU A 1 74 ? -36.581 -5.619 61.402 1.00 95.69 74 LEU A C 1
ATOM 558 O O . LEU A 1 74 ? -36.428 -5.467 60.190 1.00 95.69 74 LEU A O 1
ATOM 562 N N . LEU A 1 75 ? -35.928 -4.874 62.298 1.00 97.38 75 LEU A N 1
ATOM 563 C CA . LEU A 1 75 ? -34.987 -3.818 61.922 1.00 97.38 75 LEU A CA 1
ATOM 564 C C . LEU A 1 75 ? -33.741 -4.382 61.223 1.00 97.38 75 LEU A C 1
ATOM 566 O O . LEU A 1 75 ? -33.264 -3.806 60.238 1.00 97.38 75 LEU A O 1
ATOM 570 N N . ALA A 1 76 ? -33.230 -5.527 61.683 1.00 96.81 76 ALA A N 1
ATOM 571 C CA . ALA A 1 76 ? -32.137 -6.230 61.019 1.00 96.81 76 ALA A CA 1
ATOM 572 C C . ALA A 1 76 ? -32.537 -6.711 59.610 1.00 96.81 76 ALA A C 1
ATOM 574 O O . ALA A 1 76 ? -31.757 -6.555 58.665 1.00 96.81 76 ALA A O 1
ATOM 575 N N . LEU A 1 77 ? -33.754 -7.244 59.441 1.00 96.19 77 LEU A N 1
ATOM 576 C CA . LEU A 1 77 ? -34.277 -7.655 58.135 1.00 96.19 77 LEU A CA 1
ATOM 577 C C . LEU A 1 77 ? -34.446 -6.460 57.186 1.00 96.19 77 LEU A C 1
ATOM 579 O O . LEU A 1 77 ? -33.954 -6.510 56.059 1.00 96.19 77 LEU A O 1
ATOM 583 N N . ASP A 1 78 ? -35.068 -5.371 57.642 1.00 97.38 78 ASP A N 1
ATOM 584 C CA . ASP A 1 78 ? -35.272 -4.163 56.833 1.00 97.38 78 ASP A CA 1
ATOM 585 C C . ASP A 1 78 ? -33.923 -3.538 56.413 1.00 97.38 78 ASP A C 1
ATOM 587 O O . ASP A 1 78 ? -33.767 -3.095 55.272 1.00 97.38 78 ASP A O 1
ATOM 591 N N . THR A 1 79 ? -32.901 -3.601 57.278 1.00 97.56 79 THR A N 1
ATOM 592 C CA . THR A 1 79 ? -31.525 -3.190 56.939 1.00 97.56 79 THR A CA 1
ATOM 593 C C . THR A 1 79 ? -30.941 -4.057 55.819 1.00 97.56 79 THR A C 1
ATOM 595 O O . THR A 1 79 ? -30.335 -3.537 54.880 1.00 97.56 79 THR A O 1
ATOM 598 N N . ARG A 1 80 ? -31.148 -5.380 55.859 1.00 96.94 80 ARG A N 1
ATOM 599 C CA . ARG A 1 80 ? -30.699 -6.290 54.791 1.00 96.94 80 ARG A CA 1
ATOM 600 C C . ARG A 1 80 ? -31.445 -6.053 53.480 1.00 96.94 80 ARG A C 1
ATOM 602 O O . ARG A 1 80 ? -30.804 -6.056 52.433 1.00 96.94 80 ARG A O 1
ATOM 609 N N . ILE A 1 81 ? -32.754 -5.793 53.526 1.00 95.44 81 ILE A N 1
ATOM 610 C CA . ILE A 1 81 ? -33.553 -5.428 52.343 1.00 95.44 81 ILE A CA 1
ATOM 611 C C . ILE A 1 81 ? -33.017 -4.131 51.724 1.00 95.44 81 ILE A C 1
ATOM 613 O O . ILE A 1 81 ? -32.839 -4.061 50.508 1.00 95.44 81 ILE A O 1
ATOM 617 N N . ALA A 1 82 ? -32.715 -3.118 52.542 1.00 96.50 82 ALA A N 1
ATOM 618 C CA . ALA A 1 82 ? -32.139 -1.863 52.066 1.00 96.50 82 ALA A CA 1
ATOM 619 C C . ALA A 1 82 ? -30.767 -2.075 51.401 1.00 96.50 82 ALA A C 1
ATOM 621 O O . ALA A 1 82 ? -30.519 -1.550 50.316 1.00 96.50 82 ALA A O 1
ATOM 622 N N . LEU A 1 83 ? -29.898 -2.898 51.998 1.00 96.00 83 LEU A N 1
ATOM 623 C CA . LEU A 1 83 ? -28.608 -3.254 51.398 1.00 96.00 83 LEU A CA 1
ATOM 624 C C . LEU A 1 83 ? -28.769 -4.033 50.083 1.00 96.00 83 LEU A C 1
ATOM 626 O O . LEU A 1 83 ? -28.042 -3.758 49.131 1.00 96.00 83 LEU A O 1
ATOM 630 N N . ALA A 1 84 ? -29.718 -4.971 50.000 1.00 94.44 84 ALA A N 1
ATOM 631 C CA . ALA A 1 84 ? -30.005 -5.710 48.769 1.00 94.44 84 ALA A CA 1
ATOM 632 C C . ALA A 1 84 ? -30.505 -4.783 47.645 1.00 94.44 84 ALA A C 1
ATOM 634 O O . ALA A 1 84 ? -30.063 -4.920 46.506 1.00 94.44 84 ALA A O 1
ATOM 635 N N . LYS A 1 85 ? -31.341 -3.783 47.969 1.00 95.81 85 LYS A N 1
ATOM 636 C CA . LYS A 1 85 ? -31.776 -2.739 47.020 1.00 95.81 85 LYS A CA 1
ATOM 637 C C . LYS A 1 85 ? -30.600 -1.928 46.485 1.00 95.81 85 LYS A C 1
ATOM 639 O O . LYS A 1 85 ? -30.447 -1.816 45.278 1.00 95.81 85 LYS A O 1
ATOM 644 N N . ILE A 1 86 ? -29.711 -1.465 47.365 1.00 96.12 86 ILE A N 1
ATOM 645 C CA . ILE A 1 86 ? -28.505 -0.731 46.951 1.00 96.12 86 ILE A CA 1
ATOM 646 C C . ILE A 1 86 ? -27.626 -1.588 46.027 1.00 96.12 86 ILE A C 1
ATOM 648 O O . ILE A 1 86 ? -27.136 -1.091 45.014 1.00 96.12 86 ILE A O 1
ATOM 652 N N . LYS A 1 87 ? -27.436 -2.880 46.339 1.00 94.12 87 LYS A N 1
ATOM 653 C CA . LYS A 1 87 ? -26.685 -3.803 45.470 1.00 94.12 87 LYS A CA 1
ATOM 654 C C . LYS A 1 87 ? -27.344 -3.961 44.098 1.00 94.12 87 LYS A C 1
ATOM 656 O O . LYS A 1 87 ? -26.636 -3.964 43.094 1.00 94.12 87 LYS A O 1
ATOM 661 N N . GLN A 1 88 ? -28.670 -4.089 44.057 1.00 94.06 88 GLN A N 1
ATOM 662 C CA . GLN A 1 88 ? -29.425 -4.171 42.810 1.00 94.06 88 GLN A CA 1
ATOM 663 C C . GLN A 1 88 ? -29.246 -2.895 41.977 1.00 94.06 88 GLN A C 1
ATOM 665 O O . GLN A 1 88 ? -28.830 -2.993 40.825 1.00 94.06 88 GLN A O 1
ATOM 670 N N . ASP A 1 89 ? -29.469 -1.716 42.562 1.00 94.38 89 ASP A N 1
ATOM 671 C CA . ASP A 1 89 ? -29.329 -0.424 41.875 1.00 94.38 89 ASP A CA 1
ATOM 672 C C . ASP A 1 89 ? -27.899 -0.227 41.340 1.00 94.38 89 ASP A C 1
ATOM 674 O O . ASP A 1 89 ? -27.681 0.255 40.222 1.00 94.38 89 ASP A O 1
ATOM 678 N N . GLN A 1 90 ? -26.898 -0.653 42.118 1.00 94.38 90 GLN A N 1
ATOM 679 C CA . GLN A 1 90 ? -25.500 -0.639 41.700 1.00 94.38 90 GLN A CA 1
ATOM 680 C C . GLN A 1 90 ? -25.257 -1.571 40.504 1.00 94.38 90 GLN A C 1
ATOM 682 O O . GLN A 1 90 ? -24.590 -1.164 39.549 1.00 94.38 90 GLN A O 1
ATOM 687 N N . ALA A 1 91 ? -25.787 -2.796 40.528 1.00 92.50 91 ALA A N 1
ATOM 688 C CA . ALA A 1 91 ? -25.643 -3.753 39.432 1.00 92.50 91 ALA A CA 1
ATOM 689 C C . ALA A 1 91 ? -26.380 -3.291 38.161 1.00 92.50 91 ALA A C 1
ATOM 691 O O . ALA A 1 91 ? -25.842 -3.409 37.061 1.00 92.50 91 ALA A O 1
ATOM 692 N N . GLU A 1 92 ? -27.567 -2.693 38.294 1.00 92.56 92 GLU A N 1
ATOM 693 C CA . GLU A 1 92 ? -28.318 -2.100 37.181 1.00 92.56 92 GLU A CA 1
ATOM 694 C C . GLU A 1 92 ? -27.564 -0.930 36.544 1.00 92.56 92 GLU A C 1
ATOM 696 O O . GLU A 1 92 ? -27.423 -0.872 35.320 1.00 92.56 92 GLU A O 1
ATOM 701 N N . THR A 1 93 ? -27.002 -0.042 37.368 1.00 94.62 93 THR A N 1
ATOM 702 C CA . THR A 1 93 ? -26.177 1.076 36.893 1.00 94.62 93 THR A CA 1
ATOM 703 C C . THR A 1 93 ? -24.933 0.568 36.162 1.00 94.62 93 THR A C 1
ATOM 705 O O . THR A 1 93 ? -24.621 1.031 35.065 1.00 94.62 93 THR A O 1
ATOM 708 N N . GLN A 1 94 ? -24.238 -0.425 36.728 1.00 92.69 94 GLN A N 1
ATOM 709 C CA . GLN A 1 94 ? -23.074 -1.048 36.090 1.00 92.69 94 GLN A CA 1
ATOM 710 C C . GLN A 1 94 ? -23.437 -1.711 34.758 1.00 92.69 94 GLN A C 1
ATOM 712 O O . GLN A 1 94 ? -22.685 -1.598 33.791 1.00 92.69 94 GLN A O 1
ATOM 717 N N . HIS A 1 95 ? -24.594 -2.367 34.687 1.00 91.38 95 HIS A N 1
ATOM 718 C CA . HIS A 1 95 ? -25.072 -3.016 33.474 1.00 91.38 95 HIS A CA 1
ATOM 719 C C . HIS A 1 95 ? -25.379 -1.998 32.371 1.00 91.38 95 HIS A C 1
ATOM 721 O O . HIS A 1 95 ? -24.943 -2.177 31.235 1.00 91.38 95 HIS A O 1
ATOM 727 N N . ALA A 1 96 ? -26.069 -0.902 32.704 1.00 91.88 96 ALA A N 1
ATOM 728 C CA . ALA A 1 96 ? -26.366 0.167 31.754 1.00 91.88 96 ALA A CA 1
ATOM 729 C C . ALA A 1 96 ? -25.085 0.802 31.187 1.00 91.88 96 ALA A C 1
ATOM 731 O O . ALA A 1 96 ? -24.972 0.990 29.976 1.00 91.88 96 ALA A O 1
ATOM 732 N N . VAL A 1 97 ? -24.091 1.069 32.042 1.00 92.38 97 VAL A N 1
ATOM 733 C CA . VAL A 1 97 ? -22.778 1.580 31.612 1.00 92.38 97 VAL A CA 1
ATOM 734 C C . VAL A 1 97 ? -22.073 0.583 30.690 1.00 92.38 97 VAL A C 1
ATOM 736 O O . VAL A 1 97 ? -21.544 0.981 29.653 1.00 92.38 97 VAL A O 1
ATOM 739 N N . ALA A 1 98 ? -22.087 -0.707 31.031 1.00 90.88 98 ALA A N 1
ATOM 740 C CA . ALA A 1 98 ? -21.421 -1.735 30.238 1.00 90.88 98 ALA A CA 1
ATOM 741 C C . ALA A 1 98 ? -22.061 -1.917 28.850 1.00 90.88 98 ALA A C 1
ATOM 743 O O . ALA A 1 98 ? -21.333 -2.048 27.868 1.00 90.88 98 ALA A O 1
ATOM 744 N N . ILE A 1 99 ? -23.395 -1.858 28.746 1.00 91.62 99 ILE A N 1
ATOM 745 C CA . ILE A 1 99 ? -24.099 -1.898 27.454 1.00 91.62 99 ILE A CA 1
ATOM 746 C C . ILE A 1 99 ? -23.724 -0.697 26.585 1.00 91.62 99 ILE A C 1
ATOM 748 O O . ILE A 1 99 ? -23.426 -0.876 25.405 1.00 91.62 99 ILE A O 1
ATOM 752 N N . SER A 1 100 ? -23.733 0.515 27.147 1.00 90.00 100 SER A N 1
ATOM 753 C CA . SER A 1 100 ? -23.376 1.722 26.393 1.00 90.00 100 SER A CA 1
ATOM 754 C C . SER A 1 100 ? -21.934 1.655 25.891 1.00 90.00 100 SER A C 1
ATOM 756 O O . SER A 1 100 ? -21.691 1.881 24.709 1.00 90.00 100 SER A O 1
ATOM 758 N N . ALA A 1 101 ? -20.998 1.239 26.750 1.00 90.50 101 ALA A N 1
ATOM 759 C CA . ALA A 1 101 ? -19.600 1.058 26.370 1.00 90.50 101 ALA A CA 1
ATOM 760 C C . ALA A 1 101 ? -19.422 -0.020 25.283 1.00 90.50 101 ALA A C 1
ATOM 762 O O . ALA A 1 101 ? -18.625 0.150 24.362 1.00 90.50 101 ALA A O 1
ATOM 763 N N . GLU A 1 102 ? -20.173 -1.124 25.349 1.00 90.12 102 GLU A N 1
ATOM 764 C CA . GLU A 1 102 ? -20.143 -2.156 24.310 1.00 90.12 102 GLU A CA 1
ATOM 765 C C . GLU A 1 102 ? -20.716 -1.646 22.978 1.00 90.12 102 GLU A C 1
ATOM 767 O O . GLU A 1 102 ? -20.161 -1.938 21.917 1.00 90.12 102 GLU A O 1
ATOM 772 N N . ALA A 1 103 ? -21.802 -0.872 23.014 1.00 93.19 103 ALA A N 1
ATOM 773 C CA . ALA A 1 103 ? -22.396 -0.274 21.824 1.00 93.19 103 ALA A CA 1
ATOM 774 C C . ALA A 1 103 ? -21.441 0.728 21.152 1.00 93.19 103 ALA A C 1
ATOM 776 O O . ALA A 1 103 ? -21.270 0.678 19.933 1.00 93.19 103 ALA A O 1
ATOM 777 N N . GLU A 1 104 ? -20.775 1.578 21.937 1.00 95.19 104 GLU A N 1
ATOM 778 C CA . GLU A 1 104 ? -19.743 2.503 21.453 1.00 95.19 104 GLU A CA 1
ATOM 779 C C . GLU A 1 104 ? -18.563 1.745 20.834 1.00 95.19 104 GLU A C 1
ATOM 781 O O . GLU A 1 104 ? -18.202 2.001 19.686 1.00 95.19 104 GLU A O 1
ATOM 786 N N . ALA A 1 105 ? -18.030 0.735 21.529 1.00 93.31 105 ALA A N 1
ATOM 787 C CA . ALA A 1 105 ? -16.925 -0.076 21.020 1.00 93.31 105 ALA A CA 1
ATOM 788 C C . ALA A 1 105 ? -17.283 -0.804 19.711 1.00 93.31 105 ALA A C 1
ATOM 790 O O . ALA A 1 105 ? -16.459 -0.8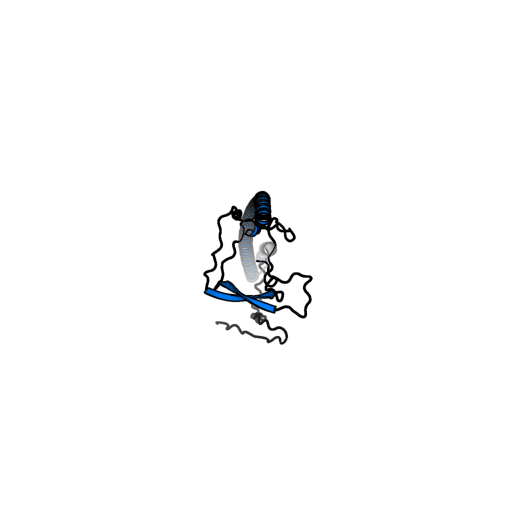95 18.795 1.00 93.31 105 ALA A O 1
ATOM 791 N N . ARG A 1 106 ? -18.519 -1.309 19.587 1.00 95.12 106 ARG A N 1
ATOM 792 C CA . ARG A 1 106 ? -19.017 -1.913 18.340 1.00 95.12 106 ARG A CA 1
ATOM 793 C C . ARG A 1 106 ? -19.121 -0.876 17.220 1.00 95.12 106 ARG A C 1
ATOM 795 O O . ARG A 1 106 ? -18.654 -1.152 16.117 1.00 95.12 106 ARG A O 1
ATOM 802 N N . ALA A 1 107 ? -19.659 0.310 17.498 1.00 95.94 107 ALA A N 1
ATOM 803 C CA . ALA A 1 107 ? -19.773 1.386 16.513 1.00 95.94 107 ALA A CA 1
ATOM 804 C C . ALA A 1 107 ? -18.396 1.862 16.011 1.00 95.94 107 ALA A C 1
ATOM 806 O O . ALA A 1 107 ? -18.196 2.026 14.805 1.00 95.94 107 ALA A O 1
ATOM 807 N N . GLU A 1 108 ? -17.419 2.018 16.908 1.00 95.81 108 GLU A N 1
ATOM 808 C CA . GLU A 1 108 ? -16.038 2.354 16.547 1.00 95.81 108 GLU A CA 1
ATOM 809 C C . GLU A 1 108 ? -15.388 1.261 15.689 1.00 95.81 108 GLU A C 1
ATOM 811 O O . GLU A 1 108 ? -14.762 1.552 14.663 1.00 95.81 108 GLU A O 1
ATOM 816 N N . ALA A 1 109 ? -15.571 -0.009 16.064 1.00 95.12 109 ALA A N 1
ATOM 817 C CA . ALA A 1 109 ? -15.051 -1.138 15.301 1.00 95.12 109 ALA A CA 1
ATOM 818 C C . ALA A 1 109 ? -15.663 -1.205 13.891 1.00 95.12 109 ALA A C 1
ATOM 820 O O . ALA A 1 109 ? -14.943 -1.443 12.916 1.00 95.12 109 ALA A O 1
ATOM 821 N N . GLU A 1 110 ? -16.968 -0.966 13.755 1.00 96.69 110 GLU A N 1
ATOM 822 C CA . GLU A 1 110 ? -17.652 -0.902 12.462 1.00 96.69 110 GLU A CA 1
ATOM 823 C C . GLU A 1 110 ? -17.151 0.268 11.607 1.00 96.69 110 GLU A C 1
ATOM 825 O O . GLU A 1 110 ? -16.832 0.070 10.429 1.00 96.69 110 GLU A O 1
ATOM 830 N N . ALA A 1 111 ? -16.997 1.460 12.190 1.00 96.56 111 ALA A N 1
ATOM 831 C CA . ALA A 1 111 ? -16.453 2.628 11.500 1.00 96.56 111 ALA A CA 1
ATOM 832 C C . ALA A 1 111 ? -15.024 2.372 10.984 1.00 96.56 111 ALA A C 1
ATOM 834 O O . ALA A 1 111 ? -14.712 2.657 9.821 1.00 96.56 111 ALA A O 1
ATOM 835 N N . GLU A 1 112 ? -14.166 1.755 11.799 1.00 96.94 112 GLU A N 1
ATOM 836 C CA . GLU A 1 112 ? -12.810 1.383 11.387 1.00 96.94 112 GLU A CA 1
ATOM 837 C C . GLU A 1 112 ? -12.822 0.298 10.297 1.00 96.94 112 GLU A C 1
ATOM 839 O O . GLU A 1 112 ? -12.037 0.359 9.347 1.00 96.94 112 GLU A O 1
ATOM 844 N N . GLN A 1 113 ? -13.739 -0.673 10.356 1.00 97.38 113 GLN A N 1
ATOM 845 C CA . GLN A 1 113 ? -13.903 -1.666 9.290 1.00 97.38 113 GLN A CA 1
ATOM 846 C C . GLN A 1 113 ? -14.339 -1.026 7.968 1.00 97.38 113 GLN A C 1
ATOM 848 O O . GLN A 1 113 ? -13.801 -1.373 6.911 1.00 97.38 113 GLN A O 1
ATOM 853 N N . VAL A 1 114 ? -15.264 -0.063 8.000 1.00 97.88 114 VAL A N 1
ATOM 854 C CA . VAL A 1 114 ? -15.658 0.716 6.815 1.00 97.88 114 VAL A CA 1
ATOM 855 C C . VAL A 1 114 ? -14.453 1.470 6.250 1.00 97.88 114 VAL A C 1
ATOM 857 O O . VAL A 1 114 ? -14.182 1.369 5.047 1.00 97.88 114 VAL A O 1
ATOM 860 N N . ARG A 1 115 ? -13.668 2.137 7.106 1.00 97.94 115 ARG A N 1
ATOM 861 C CA . ARG A 1 115 ? -12.442 2.845 6.702 1.00 97.94 115 ARG A CA 1
ATOM 862 C C . ARG A 1 115 ? -11.437 1.908 6.030 1.00 97.94 115 ARG A C 1
ATOM 864 O O . ARG A 1 115 ? -10.948 2.204 4.938 1.00 97.94 115 ARG A O 1
ATOM 871 N N . ARG A 1 116 ? -11.164 0.745 6.628 1.00 97.25 116 ARG A N 1
ATOM 872 C CA . ARG A 1 116 ? -10.245 -0.269 6.077 1.00 97.25 116 ARG A CA 1
ATOM 873 C C . ARG A 1 116 ? -10.716 -0.811 4.732 1.00 97.25 116 ARG A C 1
ATOM 875 O O . ARG A 1 116 ? -9.909 -0.961 3.815 1.00 97.25 116 ARG A O 1
ATOM 882 N N . ARG A 1 117 ? -12.018 -1.073 4.577 1.00 98.19 117 ARG A N 1
ATOM 883 C CA . ARG A 1 117 ? -12.605 -1.516 3.299 1.00 98.19 117 ARG A CA 1
ATOM 884 C C . ARG A 1 117 ? -12.455 -0.451 2.212 1.00 98.19 117 ARG A C 1
ATOM 886 O O . ARG A 1 117 ? -12.084 -0.791 1.087 1.00 98.19 117 ARG A O 1
ATOM 893 N N . ALA A 1 118 ? -12.685 0.821 2.543 1.00 97.50 118 ALA A N 1
ATOM 894 C CA . ALA A 1 118 ? -12.505 1.934 1.614 1.00 97.50 118 ALA A CA 1
ATOM 895 C C . ALA A 1 118 ? -11.040 2.079 1.167 1.00 97.50 118 ALA A C 1
ATOM 897 O O . ALA A 1 118 ? -10.772 2.139 -0.035 1.00 97.50 118 ALA A O 1
ATOM 898 N N . LEU A 1 119 ? -10.090 2.037 2.110 1.00 97.19 119 LEU A N 1
ATOM 899 C CA . LEU A 1 119 ? -8.653 2.073 1.812 1.00 97.19 119 LEU A CA 1
ATOM 900 C C . LEU A 1 119 ? -8.219 0.893 0.939 1.00 97.19 119 LEU A C 1
ATOM 902 O O . LEU A 1 119 ? -7.521 1.090 -0.053 1.00 97.19 119 LEU A O 1
ATOM 906 N N . ARG A 1 120 ? -8.685 -0.325 1.242 1.00 97.75 120 ARG A N 1
ATOM 907 C CA . ARG A 1 120 ? -8.402 -1.506 0.416 1.00 97.75 120 ARG A CA 1
ATOM 908 C C . ARG A 1 120 ? -8.913 -1.326 -1.013 1.00 97.75 120 ARG A C 1
ATOM 910 O O . ARG A 1 120 ? -8.187 -1.618 -1.957 1.00 97.75 120 ARG A O 1
ATOM 917 N N . LYS A 1 121 ? -10.139 -0.824 -1.191 1.00 98.38 121 LYS A N 1
ATOM 918 C CA . LYS A 1 121 ? -10.709 -0.560 -2.521 1.00 98.38 121 LYS A CA 1
ATOM 919 C C . LYS A 1 121 ? -9.883 0.472 -3.296 1.00 98.38 121 LYS A C 1
ATOM 921 O O . LYS A 1 121 ? -9.608 0.259 -4.475 1.00 98.38 121 LYS A O 1
ATOM 926 N N . ALA A 1 122 ? -9.469 1.557 -2.641 1.00 97.44 122 ALA A N 1
ATOM 927 C CA . ALA A 1 122 ? -8.608 2.571 -3.245 1.00 97.44 122 ALA A CA 1
ATOM 928 C C . ALA A 1 122 ? -7.239 1.990 -3.644 1.00 97.44 122 ALA A C 1
ATOM 930 O O . ALA A 1 122 ? -6.800 2.198 -4.773 1.00 97.44 122 ALA A O 1
ATOM 931 N N . GLY A 1 123 ? -6.621 1.191 -2.767 1.00 97.75 123 GLY A N 1
ATOM 932 C CA . GLY A 1 123 ? -5.358 0.503 -3.039 1.00 97.75 123 GLY A CA 1
ATOM 933 C C . GLY A 1 123 ? -5.442 -0.456 -4.228 1.00 97.75 123 GLY A C 1
ATOM 934 O O . GLY A 1 123 ? -4.580 -0.420 -5.101 1.00 97.75 123 GLY A O 1
ATOM 935 N N . MET A 1 124 ? -6.516 -1.247 -4.332 1.00 98.12 124 MET A N 1
ATOM 936 C CA . MET A 1 124 ? -6.739 -2.136 -5.483 1.00 98.12 124 MET A CA 1
ATOM 937 C C . MET A 1 124 ? -6.887 -1.358 -6.796 1.00 98.12 124 MET A C 1
ATOM 939 O O . MET A 1 124 ? -6.337 -1.766 -7.816 1.00 98.12 124 MET A O 1
ATOM 943 N N . LYS A 1 125 ? -7.595 -0.219 -6.780 1.00 98.12 125 LYS A N 1
ATOM 944 C CA . LYS A 1 125 ? -7.723 0.643 -7.964 1.00 98.12 125 LYS A CA 1
ATOM 945 C C . LYS A 1 125 ? -6.370 1.229 -8.374 1.00 98.12 125 LYS A C 1
ATOM 947 O O . LYS A 1 125 ? -6.023 1.169 -9.546 1.00 98.12 125 LYS A O 1
ATOM 952 N N . ALA A 1 126 ? -5.605 1.759 -7.420 1.00 98.19 126 ALA A N 1
ATOM 953 C CA . ALA A 1 126 ? -4.274 2.298 -7.687 1.00 98.19 126 ALA A CA 1
ATOM 954 C C . ALA A 1 126 ? -3.325 1.219 -8.233 1.00 98.19 126 ALA A C 1
ATOM 956 O O . ALA A 1 126 ? -2.629 1.460 -9.212 1.00 98.19 126 ALA A O 1
ATOM 957 N N . SER A 1 127 ? -3.354 0.011 -7.664 1.00 97.38 127 SER A N 1
ATOM 958 C CA . SER A 1 127 ? -2.568 -1.128 -8.152 1.00 97.38 127 SER A CA 1
ATOM 959 C C . SER A 1 127 ? -2.909 -1.496 -9.600 1.00 97.38 127 SER A C 1
ATOM 961 O O . SER A 1 127 ? -1.998 -1.738 -10.388 1.00 97.38 127 SER A O 1
ATOM 963 N N . ALA A 1 128 ? -4.192 -1.478 -9.977 1.00 98.12 128 ALA A N 1
ATOM 964 C CA . ALA A 1 128 ? -4.604 -1.726 -11.357 1.00 98.12 128 ALA A CA 1
ATOM 965 C C . ALA A 1 128 ? -4.115 -0.635 -12.329 1.00 98.12 128 ALA A C 1
ATOM 967 O O . ALA A 1 128 ? -3.714 -0.948 -13.446 1.00 98.12 128 ALA A O 1
ATOM 968 N N . GLU A 1 129 ? -4.112 0.636 -11.916 1.00 98.19 129 GLU A N 1
ATOM 969 C CA . GLU A 1 129 ? -3.557 1.722 -12.738 1.00 98.19 129 GLU A CA 1
ATOM 970 C C . GLU A 1 129 ? -2.032 1.618 -12.876 1.00 98.19 129 GLU A C 1
ATOM 972 O O . GLU A 1 129 ? -1.506 1.807 -13.969 1.00 98.19 129 GLU A O 1
ATOM 977 N N . VAL A 1 130 ? -1.318 1.234 -11.812 1.00 98.19 130 VAL A N 1
ATOM 978 C CA . VAL A 1 130 ? 0.129 0.968 -11.884 1.00 98.19 130 VAL A CA 1
ATOM 979 C C . VAL A 1 130 ? 0.435 -0.158 -12.873 1.00 98.19 130 VAL A C 1
ATOM 981 O O . VAL A 1 130 ? 1.377 -0.025 -13.648 1.00 98.19 130 VAL A O 1
ATOM 984 N N . ALA A 1 131 ? -0.368 -1.226 -12.906 1.00 97.50 131 ALA A N 1
ATOM 985 C CA . ALA A 1 131 ? -0.194 -2.301 -13.885 1.00 97.50 131 ALA A CA 1
ATOM 986 C C . ALA A 1 131 ? -0.324 -1.788 -15.332 1.00 97.50 131 ALA A C 1
ATOM 988 O O . ALA A 1 131 ? 0.540 -2.062 -16.158 1.00 97.50 131 ALA A O 1
ATOM 989 N N . LYS A 1 132 ? -1.328 -0.947 -15.622 1.00 98.25 132 LYS A N 1
ATOM 990 C CA . LYS A 1 132 ? -1.474 -0.321 -16.951 1.00 98.25 132 LYS A CA 1
ATOM 991 C C . LYS A 1 132 ? -0.285 0.570 -17.312 1.00 98.25 132 LYS A C 1
ATOM 993 O O . LYS A 1 132 ? 0.152 0.572 -18.458 1.00 98.25 132 LYS A O 1
ATOM 998 N N . LEU A 1 133 ? 0.229 1.342 -16.352 1.00 98.31 133 LEU A N 1
ATOM 999 C CA . LEU A 1 133 ? 1.410 2.184 -16.562 1.00 98.31 133 LEU A CA 1
ATOM 1000 C C . LEU A 1 133 ? 2.668 1.344 -16.814 1.00 98.31 133 LEU A C 1
ATOM 1002 O O . LEU A 1 133 ? 3.505 1.735 -17.622 1.00 98.31 133 LEU A O 1
ATOM 1006 N N . ALA A 1 134 ? 2.790 0.186 -16.165 1.00 97.56 134 ALA A N 1
ATOM 1007 C CA . ALA A 1 134 ? 3.878 -0.755 -16.403 1.00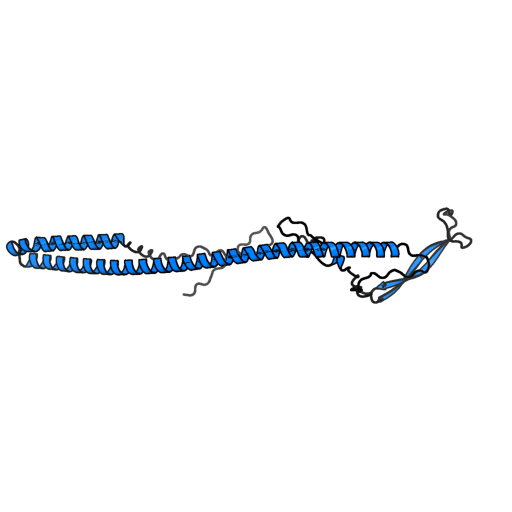 97.56 134 ALA A CA 1
ATOM 1008 C C . ALA A 1 134 ? 3.825 -1.335 -17.831 1.00 97.56 134 ALA A C 1
ATOM 1010 O O . ALA A 1 134 ? 4.848 -1.360 -18.516 1.00 97.56 134 ALA A O 1
ATOM 1011 N N . ASP A 1 135 ? 2.638 -1.702 -18.323 1.00 97.44 135 ASP A N 1
ATOM 1012 C CA . ASP A 1 135 ? 2.455 -2.157 -19.709 1.00 97.44 135 ASP A CA 1
ATOM 1013 C C . ASP A 1 135 ? 2.792 -1.051 -20.724 1.00 97.44 135 ASP A C 1
ATOM 1015 O O . ASP A 1 135 ? 3.476 -1.291 -21.722 1.00 97.44 135 ASP A O 1
ATOM 1019 N N . GLN A 1 136 ? 2.359 0.188 -20.454 1.00 98.25 136 GLN A N 1
ATOM 1020 C CA . GLN A 1 136 ? 2.701 1.351 -21.282 1.00 98.25 136 GLN A CA 1
ATOM 1021 C C . GLN A 1 136 ? 4.208 1.610 -21.304 1.00 98.25 136 GLN A C 1
ATOM 1023 O O . GLN A 1 136 ? 4.770 1.850 -22.372 1.00 98.25 136 GLN A O 1
ATOM 1028 N N . TYR A 1 137 ? 4.866 1.531 -20.145 1.00 97.94 137 TYR A N 1
ATOM 1029 C CA . TYR A 1 137 ? 6.316 1.642 -20.051 1.00 97.94 137 TYR A CA 1
ATOM 1030 C C . TYR A 1 137 ? 7.001 0.606 -20.942 1.00 97.94 137 TYR A C 1
ATOM 1032 O O . TYR A 1 137 ? 7.864 0.980 -21.731 1.00 97.94 137 TYR A O 1
ATOM 1040 N N . LEU A 1 138 ? 6.595 -0.665 -20.861 1.00 97.62 138 LEU A N 1
ATOM 1041 C CA . LEU A 1 138 ? 7.192 -1.734 -21.659 1.00 97.62 138 LEU A CA 1
ATOM 1042 C C . LEU A 1 138 ? 7.042 -1.453 -23.160 1.00 97.62 138 LEU A C 1
ATOM 1044 O O . LEU A 1 138 ? 8.028 -1.504 -23.890 1.00 97.62 138 LEU A O 1
ATOM 1048 N N . ALA A 1 139 ? 5.842 -1.070 -23.606 1.00 97.81 139 ALA A N 1
ATOM 1049 C CA . ALA A 1 139 ? 5.591 -0.729 -25.005 1.00 97.81 139 ALA A CA 1
ATOM 1050 C C . ALA A 1 139 ? 6.469 0.441 -25.489 1.00 97.81 139 ALA A C 1
ATOM 1052 O O . ALA A 1 139 ? 7.075 0.368 -26.561 1.00 97.81 139 ALA A O 1
ATOM 1053 N N . MET A 1 140 ? 6.579 1.509 -24.691 1.00 98.06 140 MET A N 1
ATOM 1054 C CA . MET A 1 140 ? 7.410 2.671 -25.027 1.00 98.06 140 MET A CA 1
ATOM 1055 C C . MET A 1 140 ? 8.907 2.342 -24.992 1.00 98.06 140 MET A C 1
ATOM 1057 O O . MET A 1 140 ? 9.651 2.796 -25.859 1.00 98.06 140 MET A O 1
ATOM 1061 N N . ALA A 1 141 ? 9.353 1.544 -24.021 1.00 97.31 141 ALA A N 1
ATOM 1062 C CA . ALA A 1 141 ? 10.742 1.129 -23.886 1.00 97.31 141 ALA A CA 1
ATOM 1063 C C . ALA A 1 141 ? 11.180 0.231 -25.050 1.00 97.31 141 ALA A C 1
ATOM 1065 O O . ALA A 1 141 ? 12.263 0.440 -25.589 1.00 97.31 141 ALA A O 1
ATOM 1066 N N . THR A 1 142 ? 10.338 -0.709 -25.494 1.00 97.06 142 THR A N 1
ATOM 1067 C CA . THR A 1 142 ? 10.608 -1.525 -26.688 1.00 97.06 142 THR A CA 1
ATOM 1068 C C . THR A 1 142 ? 10.680 -0.663 -27.947 1.00 97.06 142 THR A C 1
ATOM 1070 O O . THR A 1 142 ? 11.657 -0.752 -28.686 1.00 97.06 142 THR A O 1
ATOM 1073 N N . ALA A 1 143 ? 9.718 0.242 -28.157 1.00 97.69 143 ALA A N 1
ATOM 1074 C CA . ALA A 1 143 ? 9.743 1.146 -29.310 1.00 97.69 143 ALA A CA 1
ATOM 1075 C C . ALA A 1 143 ? 10.993 2.050 -29.323 1.00 97.69 143 ALA A C 1
ATOM 1077 O O . ALA A 1 143 ? 11.574 2.315 -30.379 1.00 97.69 143 ALA A O 1
ATOM 1078 N N . LEU A 1 144 ? 11.430 2.513 -28.148 1.00 97.44 144 LEU A N 1
ATOM 1079 C CA . LEU A 1 144 ? 12.665 3.278 -28.004 1.00 97.44 144 LEU A CA 1
ATOM 1080 C C . LEU A 1 144 ? 13.904 2.409 -28.258 1.00 97.44 144 LEU A C 1
ATOM 1082 O O . LEU A 1 144 ? 14.819 2.860 -28.941 1.00 97.44 144 LEU A O 1
ATOM 1086 N N . ALA A 1 145 ? 13.935 1.169 -27.771 1.00 96.44 145 ALA A N 1
ATOM 1087 C CA . ALA A 1 145 ? 15.021 0.230 -28.041 1.00 96.44 145 ALA A CA 1
ATOM 1088 C C . ALA A 1 145 ? 15.173 -0.054 -29.545 1.00 96.44 145 ALA A C 1
ATOM 1090 O O . ALA A 1 145 ? 16.293 -0.039 -30.050 1.00 96.44 145 ALA A O 1
ATOM 1091 N N . ASP A 1 146 ? 14.071 -0.196 -30.286 1.00 97.06 146 ASP A N 1
ATOM 1092 C CA . ASP A 1 146 ? 14.097 -0.356 -31.747 1.00 97.06 146 ASP A CA 1
ATOM 1093 C C . ASP A 1 146 ? 14.674 0.879 -32.463 1.00 97.06 146 ASP A C 1
ATOM 1095 O O . ASP A 1 146 ? 15.401 0.771 -33.456 1.00 97.06 146 ASP A O 1
ATOM 1099 N N . LEU A 1 147 ? 14.362 2.086 -31.976 1.00 97.00 147 LEU A N 1
ATOM 1100 C CA . LEU A 1 147 ? 14.953 3.333 -32.479 1.00 97.00 147 LEU A CA 1
ATOM 1101 C C . LEU A 1 147 ? 16.458 3.400 -32.194 1.00 97.00 147 LEU A C 1
ATOM 1103 O O . LEU A 1 147 ? 17.239 3.707 -33.095 1.00 97.00 147 LEU A O 1
ATOM 1107 N N . LEU A 1 148 ? 16.871 3.077 -30.968 1.00 95.31 148 LEU A N 1
ATOM 1108 C CA . LEU A 1 148 ? 18.277 3.071 -30.563 1.00 95.31 148 LEU A CA 1
ATOM 1109 C C . LEU A 1 148 ? 19.078 1.990 -31.309 1.00 95.31 148 LEU A C 1
ATOM 1111 O O . LEU A 1 148 ? 20.235 2.219 -31.660 1.00 95.31 148 LEU A O 1
ATOM 1115 N N . GLY A 1 149 ? 18.454 0.849 -31.615 1.00 94.50 149 GLY A N 1
ATOM 1116 C CA . GLY A 1 149 ? 19.015 -0.209 -32.456 1.00 94.50 149 GLY A CA 1
ATOM 1117 C C . GLY A 1 149 ? 19.333 0.277 -33.866 1.00 94.50 149 GLY A C 1
ATOM 1118 O O . GLY A 1 149 ? 20.441 0.066 -34.355 1.00 94.50 149 GLY A O 1
ATOM 1119 N N . ARG A 1 150 ? 18.397 1.002 -34.491 1.00 96.94 150 ARG A N 1
ATOM 1120 C CA . ARG A 1 150 ? 18.619 1.623 -35.807 1.00 96.94 150 ARG A CA 1
ATOM 1121 C C . ARG A 1 150 ? 19.719 2.681 -35.775 1.00 96.94 150 ARG A C 1
ATOM 1123 O O . ARG A 1 150 ? 20.543 2.704 -36.682 1.00 96.94 150 ARG A O 1
ATOM 1130 N N . LEU A 1 151 ? 19.767 3.516 -34.734 1.00 94.19 151 LEU A N 1
ATOM 1131 C CA . LEU A 1 151 ? 20.857 4.484 -34.557 1.00 94.19 151 LEU A CA 1
ATOM 1132 C C . LEU A 1 151 ? 22.219 3.785 -34.487 1.00 94.19 151 LEU A C 1
ATOM 1134 O O . LEU A 1 151 ? 23.112 4.135 -35.250 1.00 94.19 151 LEU A O 1
ATOM 1138 N N . ARG A 1 152 ? 22.347 2.735 -33.666 1.00 94.06 152 ARG A N 1
ATOM 1139 C CA . ARG A 1 152 ? 23.592 1.960 -33.545 1.00 94.06 152 ARG A CA 1
ATOM 1140 C C . ARG A 1 152 ? 24.019 1.309 -34.863 1.00 94.06 152 ARG A C 1
ATOM 1142 O O . ARG A 1 152 ? 25.209 1.241 -35.159 1.00 94.06 152 ARG A O 1
ATOM 1149 N N . GLU A 1 153 ? 23.068 0.827 -35.660 1.00 95.62 153 GLU A N 1
ATOM 1150 C CA . GLU A 1 153 ? 23.369 0.275 -36.983 1.00 95.62 153 GLU A CA 1
ATOM 1151 C C . GLU A 1 153 ? 23.909 1.355 -37.933 1.00 95.62 153 GLU A C 1
ATOM 1153 O O . GLU A 1 153 ? 24.926 1.140 -38.589 1.00 95.62 153 GLU A O 1
ATOM 1158 N N . HIS A 1 154 ? 23.299 2.542 -37.960 1.00 95.06 154 HIS A N 1
ATOM 1159 C CA . HIS A 1 154 ? 23.813 3.661 -38.752 1.00 95.06 154 HIS A CA 1
ATOM 1160 C C . HIS A 1 154 ? 25.192 4.137 -38.273 1.00 95.06 154 HIS A C 1
ATOM 1162 O O . HIS A 1 154 ? 26.069 4.368 -39.103 1.00 95.06 154 HIS A O 1
ATOM 1168 N N . GLU A 1 155 ? 25.417 4.215 -36.958 1.00 91.88 155 GLU A N 1
ATOM 1169 C CA . GLU A 1 155 ? 26.728 4.513 -36.361 1.00 91.88 155 GLU A CA 1
ATOM 1170 C C . GLU A 1 155 ? 27.793 3.506 -36.833 1.00 91.88 155 GLU A C 1
ATOM 1172 O O . GLU A 1 155 ? 28.899 3.903 -37.207 1.00 91.88 155 GLU A O 1
ATOM 1177 N N . ARG A 1 156 ? 27.454 2.208 -36.889 1.00 93.69 156 ARG A N 1
ATOM 1178 C CA . ARG A 1 156 ? 28.347 1.158 -37.404 1.00 93.69 156 ARG A CA 1
ATOM 1179 C C . ARG A 1 156 ? 28.681 1.365 -38.879 1.00 93.69 156 ARG A C 1
ATOM 1181 O O . ARG A 1 156 ? 29.853 1.293 -39.236 1.00 93.69 156 ARG A O 1
ATOM 1188 N N . VAL A 1 157 ? 27.680 1.644 -39.714 1.00 96.38 157 VAL A N 1
ATOM 1189 C CA . VAL A 1 157 ? 27.882 1.898 -41.150 1.00 96.38 157 VAL A CA 1
ATOM 1190 C C . VAL A 1 157 ? 28.778 3.121 -41.371 1.00 96.38 157 VAL A C 1
ATOM 1192 O O . VAL A 1 157 ? 29.689 3.069 -42.193 1.00 96.38 157 VAL A O 1
ATOM 1195 N N . ILE A 1 158 ? 28.575 4.204 -40.611 1.00 91.25 158 ILE A N 1
ATOM 1196 C CA . ILE A 1 158 ? 29.433 5.398 -40.670 1.00 91.25 158 ILE A CA 1
ATOM 1197 C C . ILE A 1 158 ? 30.868 5.053 -40.254 1.00 91.25 158 ILE A C 1
ATOM 1199 O O . ILE A 1 158 ? 31.819 5.456 -40.925 1.00 91.25 158 ILE A O 1
ATOM 1203 N N . ALA A 1 159 ? 31.043 4.294 -39.170 1.00 89.50 159 ALA A N 1
ATOM 1204 C CA . ALA A 1 159 ? 32.362 3.875 -38.708 1.00 89.50 159 ALA A CA 1
ATOM 1205 C C . ALA A 1 159 ? 33.088 3.002 -39.746 1.00 89.50 159 ALA A C 1
ATOM 1207 O O . ALA A 1 159 ? 34.269 3.225 -40.004 1.00 89.50 159 ALA A O 1
ATOM 1208 N N . GLU A 1 160 ? 32.390 2.052 -40.370 1.00 93.56 160 GLU A N 1
ATOM 1209 C CA . GLU A 1 160 ? 32.932 1.192 -41.428 1.00 93.56 160 GLU A CA 1
ATOM 1210 C C . GLU A 1 160 ? 33.310 1.995 -42.681 1.00 93.56 160 GLU A C 1
ATOM 1212 O O . GLU A 1 160 ? 34.401 1.809 -43.225 1.00 93.56 160 GLU A O 1
ATOM 1217 N N . ALA A 1 161 ? 32.466 2.942 -43.101 1.00 94.31 161 ALA A N 1
ATOM 1218 C CA . ALA A 1 161 ? 32.773 3.846 -44.208 1.00 94.31 161 ALA A CA 1
ATOM 1219 C C . ALA A 1 161 ? 34.024 4.693 -43.916 1.00 94.31 161 ALA A C 1
ATOM 1221 O O . ALA A 1 161 ? 34.907 4.807 -44.763 1.00 94.31 161 ALA A O 1
ATOM 1222 N N . ASN A 1 162 ? 34.145 5.218 -42.692 1.00 92.38 162 ASN A N 1
ATOM 1223 C CA . ASN A 1 162 ? 35.294 6.020 -42.266 1.00 92.38 162 ASN A CA 1
ATOM 1224 C C . ASN A 1 162 ? 36.596 5.214 -42.142 1.00 92.38 162 ASN A C 1
ATOM 1226 O O . ASN A 1 162 ? 37.679 5.773 -42.304 1.00 92.38 162 ASN A O 1
ATOM 1230 N N . GLN A 1 163 ? 36.514 3.908 -41.883 1.00 93.12 163 GLN A N 1
ATOM 1231 C CA . GLN A 1 163 ? 37.679 3.015 -41.898 1.00 93.12 163 GLN A CA 1
ATOM 1232 C C . GLN A 1 163 ? 38.179 2.715 -43.319 1.00 93.12 163 GLN A C 1
ATOM 1234 O O . GLN A 1 163 ? 39.350 2.383 -43.487 1.00 93.12 163 GLN A O 1
ATOM 1239 N N . ASN A 1 164 ? 37.316 2.848 -44.330 1.00 95.94 164 ASN A N 1
ATOM 1240 C CA . ASN A 1 164 ? 37.593 2.501 -45.726 1.00 95.94 164 ASN A CA 1
ATOM 1241 C C . ASN A 1 164 ? 37.557 3.731 -46.654 1.00 95.94 164 ASN A C 1
ATOM 1243 O O . ASN A 1 164 ? 37.094 3.646 -47.794 1.00 95.94 164 ASN A O 1
ATOM 1247 N N . LEU A 1 165 ? 38.023 4.888 -46.172 1.00 92.81 165 LEU A N 1
ATOM 1248 C CA . LEU A 1 165 ? 38.015 6.130 -46.948 1.00 92.81 165 LEU A CA 1
ATOM 1249 C C . LEU A 1 165 ? 38.950 6.051 -48.169 1.00 92.81 165 LEU A C 1
ATOM 1251 O O . LEU A 1 165 ? 40.108 5.646 -48.031 1.00 92.81 165 LEU A O 1
ATOM 1255 N N . PRO A 1 166 ? 38.495 6.494 -49.356 1.00 95.56 166 PRO A N 1
ATOM 1256 C CA . PRO A 1 166 ? 39.379 6.750 -50.487 1.00 95.56 166 PRO A CA 1
ATOM 1257 C C . PRO A 1 166 ? 40.445 7.802 -50.152 1.00 95.56 166 PRO A C 1
ATOM 1259 O O . PRO A 1 166 ? 40.228 8.690 -49.326 1.00 95.56 166 PRO A O 1
ATOM 1262 N N . GLU A 1 167 ? 41.592 7.740 -50.832 1.00 92.69 167 GLU A N 1
ATOM 1263 C CA . GLU A 1 167 ? 42.662 8.721 -50.640 1.00 92.69 167 GLU A CA 1
ATOM 1264 C C . GLU A 1 167 ? 42.166 10.142 -50.957 1.00 92.69 167 GLU A C 1
ATOM 1266 O O . GLU A 1 167 ? 41.601 10.402 -52.019 1.00 92.69 167 GLU A O 1
ATOM 1271 N N . GLY A 1 168 ? 42.359 11.059 -50.005 1.00 91.94 168 GLY A N 1
ATOM 1272 C CA . GLY A 1 168 ? 41.929 12.455 -50.116 1.00 91.94 168 GLY A CA 1
ATOM 1273 C C . GLY A 1 168 ? 40.440 12.714 -49.848 1.00 91.94 168 GLY A C 1
ATOM 1274 O O . GLY A 1 168 ? 40.032 13.871 -49.912 1.00 91.94 168 GLY A O 1
ATOM 1275 N N . ALA A 1 169 ? 39.632 11.693 -49.535 1.00 92.81 169 ALA A N 1
ATOM 1276 C CA . ALA A 1 169 ? 38.230 11.881 -49.164 1.00 92.81 169 ALA A CA 1
ATOM 1277 C C . ALA A 1 169 ? 38.078 12.358 -47.708 1.00 92.81 169 ALA A C 1
ATOM 1279 O O . ALA A 1 169 ? 38.786 11.902 -46.808 1.00 92.81 169 ALA A O 1
ATOM 1280 N N . GLU A 1 170 ? 37.120 13.257 -47.471 1.00 90.19 170 GLU A N 1
ATOM 1281 C CA . GLU A 1 170 ? 36.758 13.685 -46.118 1.00 90.19 170 GLU A CA 1
ATOM 1282 C C . GLU A 1 170 ? 35.954 12.595 -45.383 1.00 90.19 170 GLU A C 1
ATOM 1284 O O . GLU A 1 170 ? 35.140 11.907 -46.010 1.00 90.19 170 GLU A O 1
ATOM 1289 N N . PRO A 1 171 ? 36.131 12.438 -44.057 1.00 91.06 171 PRO A N 1
ATOM 1290 C CA . PRO A 1 171 ? 35.327 11.515 -43.264 1.00 91.06 171 PRO A CA 1
ATOM 1291 C C . PRO A 1 171 ? 33.831 11.847 -43.287 1.00 91.06 171 PRO A C 1
ATOM 1293 O O . PRO A 1 171 ? 33.424 13.006 -43.203 1.00 91.06 171 PRO A O 1
ATOM 1296 N N . VAL A 1 172 ? 33.002 10.805 -43.302 1.00 91.94 172 VAL A N 1
ATOM 1297 C CA . VAL A 1 172 ? 31.555 10.901 -43.115 1.00 91.94 172 VAL A CA 1
ATOM 1298 C C . VAL A 1 172 ? 31.268 11.399 -41.691 1.00 91.94 172 VAL A C 1
ATOM 1300 O O . VAL A 1 172 ? 31.769 10.809 -40.724 1.00 91.94 172 VAL A O 1
ATOM 1303 N N . PRO A 1 173 ? 30.461 12.464 -41.523 1.00 88.50 173 PRO A N 1
ATOM 1304 C CA . PRO A 1 173 ? 30.125 12.979 -40.203 1.00 88.50 173 PRO A CA 1
ATOM 1305 C C . PRO A 1 173 ? 29.279 11.965 -39.410 1.00 88.50 173 PRO A C 1
ATOM 1307 O O . PRO A 1 173 ? 28.512 11.207 -40.001 1.00 88.50 173 PRO A O 1
ATOM 1310 N N . PRO A 1 174 ? 29.340 11.982 -38.066 1.00 81.25 174 PRO A N 1
ATOM 1311 C CA . PRO A 1 174 ? 28.691 10.990 -37.198 1.00 81.25 174 PRO A CA 1
ATOM 1312 C C . PRO A 1 174 ? 27.150 11.022 -37.200 1.00 81.25 174 PRO A C 1
ATOM 1314 O O . PRO A 1 174 ? 26.524 10.202 -36.541 1.00 81.25 174 PRO A O 1
ATOM 1317 N N . GLY A 1 175 ? 26.512 11.958 -37.910 1.00 85.12 175 GLY A N 1
ATOM 1318 C CA . GLY A 1 175 ? 25.050 12.052 -38.026 1.00 85.12 175 GLY A CA 1
ATOM 1319 C C . GLY A 1 175 ? 24.325 12.607 -36.792 1.00 85.12 175 GLY A C 1
ATOM 1320 O O . GLY A 1 175 ? 23.202 13.090 -36.919 1.00 85.12 175 GLY A O 1
ATOM 1321 N N . GLU A 1 176 ? 24.965 12.615 -35.622 1.00 85.12 176 GLU A N 1
ATOM 1322 C CA . GLU A 1 176 ? 24.456 13.230 -34.395 1.00 85.12 176 GLU A CA 1
ATOM 1323 C C . GLU A 1 176 ? 25.293 14.448 -33.955 1.00 85.12 176 GLU A C 1
ATOM 1325 O O . GLU A 1 176 ? 26.486 14.539 -34.268 1.00 85.12 176 GLU A O 1
ATOM 1330 N N . PRO A 1 177 ? 24.697 15.411 -33.222 1.00 85.00 177 PRO A N 1
ATOM 1331 C CA . PRO A 1 177 ? 25.446 16.521 -32.651 1.00 85.00 177 PRO A CA 1
ATOM 1332 C C . PRO A 1 177 ? 26.551 16.020 -31.721 1.00 85.00 177 PRO A C 1
ATOM 1334 O O . PRO A 1 177 ? 26.305 15.258 -30.780 1.00 85.00 177 PRO A O 1
ATOM 1337 N N . HIS A 1 178 ? 27.771 16.497 -31.956 1.00 80.00 178 HIS A N 1
ATOM 1338 C CA . HIS A 1 178 ? 28.897 16.175 -31.096 1.00 80.00 178 HIS A CA 1
ATOM 1339 C C . HIS A 1 178 ? 28.637 16.717 -29.686 1.00 80.00 178 HIS A C 1
ATOM 1341 O O . HIS A 1 178 ? 28.432 17.911 -29.483 1.00 80.00 178 HIS A O 1
ATOM 1347 N N . ASN A 1 179 ? 28.621 15.811 -28.714 1.00 78.06 179 ASN A N 1
ATOM 1348 C CA . ASN A 1 179 ? 28.328 16.097 -27.307 1.00 78.06 179 ASN A CA 1
ATOM 1349 C C . ASN A 1 179 ? 29.559 15.935 -26.397 1.00 78.06 179 ASN A C 1
ATOM 1351 O O . ASN A 1 179 ? 29.431 15.966 -25.173 1.00 78.06 179 ASN A O 1
ATOM 1355 N N . GLY A 1 180 ? 30.724 15.724 -27.012 1.00 72.69 180 GLY A N 1
ATOM 1356 C CA . GLY A 1 180 ? 32.023 15.746 -26.364 1.00 72.69 180 GLY A CA 1
ATOM 1357 C C . GLY A 1 180 ? 32.655 17.133 -26.411 1.00 72.69 180 GLY A C 1
ATOM 1358 O O . GLY A 1 180 ? 32.238 17.995 -27.184 1.00 72.69 180 GLY A O 1
ATOM 1359 N N . ASN A 1 181 ? 33.689 17.331 -25.599 1.00 71.00 181 ASN A N 1
ATOM 1360 C CA . ASN A 1 181 ? 34.552 18.503 -25.717 1.00 71.00 181 ASN A CA 1
ATOM 1361 C C . ASN A 1 181 ? 35.823 18.071 -26.448 1.00 71.00 181 ASN A C 1
ATOM 1363 O O . ASN A 1 181 ? 36.438 17.098 -26.003 1.00 71.00 181 ASN A O 1
ATOM 1367 N N . PRO A 1 182 ? 36.252 18.751 -27.528 1.00 61.38 182 PRO A N 1
ATOM 1368 C CA . PRO A 1 182 ? 37.578 18.512 -28.079 1.00 61.38 182 PRO A CA 1
ATOM 1369 C C . PRO A 1 182 ? 38.615 18.784 -26.985 1.00 61.38 182 PRO A C 1
ATOM 1371 O O . PRO A 1 182 ? 38.472 19.716 -26.193 1.00 61.38 182 PRO A O 1
ATOM 1374 N N . GLY A 1 183 ? 39.637 17.937 -26.903 1.00 61.16 183 GLY A N 1
ATOM 1375 C CA . GLY A 1 183 ? 40.683 18.105 -25.901 1.00 61.16 183 GLY A CA 1
ATOM 1376 C C . GLY A 1 183 ? 41.458 19.381 -26.193 1.00 61.16 183 GLY A C 1
ATOM 1377 O O . GLY A 1 183 ? 41.864 19.604 -27.333 1.00 61.16 183 GLY A O 1
ATOM 1378 N N . THR A 1 184 ? 41.681 20.217 -25.181 1.00 58.88 184 THR A N 1
ATOM 1379 C CA . THR A 1 184 ? 42.605 21.342 -25.330 1.00 58.88 184 THR A CA 1
ATOM 1380 C C . THR A 1 184 ? 44.022 20.770 -25.445 1.00 58.88 184 THR A C 1
ATOM 1382 O O . THR A 1 184 ? 44.432 20.003 -24.561 1.00 58.88 184 THR A O 1
ATOM 1385 N N . PRO A 1 185 ? 44.779 21.092 -26.509 1.00 55.88 185 PRO A N 1
ATOM 1386 C CA . PRO A 1 185 ? 46.164 20.651 -26.620 1.00 55.88 185 PRO A CA 1
ATOM 1387 C C . PRO A 1 185 ? 46.965 21.238 -25.448 1.00 55.88 185 PRO A C 1
ATOM 1389 O O . PRO A 1 185 ? 47.013 22.458 -25.303 1.00 55.88 185 PRO A O 1
ATOM 1392 N N . SER A 1 186 ? 47.563 20.401 -24.586 1.00 60.09 186 SER A N 1
ATOM 1393 C CA . SER A 1 186 ? 48.458 20.908 -23.526 1.00 60.09 186 SER A CA 1
ATOM 1394 C C . SER A 1 186 ? 49.852 21.200 -24.045 1.00 60.09 186 SER A C 1
ATOM 1396 O O . SER A 1 186 ? 50.437 22.212 -23.676 1.00 60.09 186 SER A O 1
ATOM 1398 N N . TYR A 1 187 ? 50.405 20.293 -24.847 1.00 66.12 187 TYR A N 1
ATOM 1399 C CA . TYR A 1 187 ? 51.727 20.426 -25.442 1.00 66.12 187 TYR A CA 1
ATOM 1400 C C . TYR A 1 187 ? 51.877 19.440 -26.607 1.00 66.12 187 TYR A C 1
ATOM 1402 O O . TYR A 1 187 ? 51.166 18.435 -26.697 1.00 66.12 187 TYR A O 1
ATOM 1410 N N . TYR A 1 188 ? 52.808 19.749 -27.505 1.00 70.94 188 TYR A N 1
ATOM 1411 C CA . TYR A 1 188 ? 53.257 18.831 -28.546 1.00 70.94 188 TYR A CA 1
ATOM 1412 C C . TYR A 1 188 ? 54.469 18.069 -28.019 1.00 70.94 188 TYR A C 1
ATOM 1414 O O . TYR A 1 188 ? 55.422 18.680 -27.536 1.00 70.94 188 TYR A O 1
ATOM 1422 N N . GLU A 1 189 ? 54.435 16.742 -28.100 1.00 76.31 189 GLU A N 1
ATOM 1423 C CA . GLU A 1 189 ? 55.602 15.906 -27.841 1.00 76.31 189 GLU A CA 1
ATOM 1424 C C . GLU A 1 189 ? 56.165 15.417 -29.175 1.00 76.31 189 GLU A C 1
ATOM 1426 O O . GLU A 1 189 ? 55.449 14.840 -29.994 1.00 76.31 189 GLU A O 1
ATOM 1431 N N . THR A 1 190 ? 57.454 15.646 -29.423 1.00 74.81 190 THR A N 1
ATOM 1432 C CA . THR A 1 190 ? 58.130 15.066 -30.587 1.00 74.81 190 THR A CA 1
ATOM 1433 C C . THR A 1 190 ? 58.441 13.602 -30.296 1.00 74.81 190 THR A C 1
ATOM 1435 O O . THR A 1 190 ? 59.430 13.281 -29.636 1.00 74.81 190 THR A O 1
ATOM 1438 N N . GLN A 1 191 ? 57.603 12.703 -30.801 1.00 78.06 191 GLN A N 1
ATOM 1439 C CA . GLN A 1 191 ? 57.913 11.279 -30.845 1.00 78.06 191 GLN A CA 1
ATOM 1440 C C . GLN A 1 191 ? 58.844 10.992 -32.024 1.00 78.06 191 GLN A C 1
ATOM 1442 O O . GLN A 1 191 ? 58.903 11.747 -32.991 1.00 78.06 191 GLN A O 1
ATOM 1447 N N . TYR A 1 192 ? 59.605 9.905 -31.949 1.00 78.38 192 TYR A N 1
ATOM 1448 C CA . TYR A 1 192 ? 60.508 9.507 -33.024 1.00 78.38 192 TYR A CA 1
ATOM 1449 C C . TYR A 1 192 ? 60.088 8.150 -33.558 1.00 78.38 192 TYR A C 1
ATOM 1451 O O . TYR A 1 192 ? 60.244 7.140 -32.873 1.00 78.38 192 TYR A O 1
ATOM 1459 N N . ASP A 1 193 ? 59.628 8.121 -34.804 1.00 76.56 193 ASP A N 1
ATOM 1460 C CA . ASP A 1 193 ? 59.457 6.861 -35.510 1.00 76.56 193 ASP A CA 1
ATOM 1461 C C . ASP A 1 193 ? 60.847 6.369 -35.923 1.00 76.56 193 ASP A C 1
ATOM 1463 O O . ASP A 1 193 ? 61.596 7.054 -36.631 1.00 76.56 193 ASP A O 1
ATOM 1467 N N . VAL A 1 194 ? 61.223 5.180 -35.451 1.00 76.50 194 VAL A N 1
ATOM 1468 C CA . VAL A 1 194 ? 62.462 4.524 -35.874 1.00 76.50 194 VAL A CA 1
ATOM 1469 C C . VAL A 1 194 ? 62.171 3.798 -37.176 1.00 76.50 194 VAL A C 1
ATOM 1471 O O . VAL A 1 194 ? 61.586 2.717 -37.189 1.00 76.50 194 VAL A O 1
ATOM 1474 N N . VAL A 1 195 ? 62.581 4.398 -38.289 1.00 80.12 195 VAL A N 1
ATOM 1475 C CA . VAL A 1 195 ? 62.480 3.764 -39.601 1.00 80.12 195 VAL A CA 1
ATOM 1476 C C . VAL A 1 195 ? 63.834 3.165 -39.947 1.00 80.12 195 VAL A C 1
ATOM 1478 O O . VAL A 1 195 ? 64.857 3.852 -39.945 1.00 80.12 195 VAL A O 1
ATOM 1481 N N . ARG A 1 196 ? 63.846 1.868 -40.254 1.00 78.38 196 ARG A N 1
ATOM 1482 C CA . ARG A 1 196 ? 65.036 1.191 -40.774 1.00 78.38 196 ARG A CA 1
ATOM 1483 C C . ARG A 1 196 ? 65.157 1.481 -42.264 1.00 78.38 196 ARG A C 1
ATOM 1485 O O . ARG A 1 196 ? 64.213 1.259 -43.022 1.00 78.38 196 ARG A O 1
ATOM 1492 N N . LEU A 1 197 ? 66.306 2.001 -42.672 1.00 80.50 197 LEU A N 1
ATOM 1493 C CA . LEU A 1 197 ? 66.633 2.294 -44.061 1.00 80.50 197 LEU A CA 1
ATOM 1494 C C . LEU A 1 197 ? 67.727 1.343 -44.545 1.00 80.50 197 LEU A C 1
ATOM 1496 O O . LEU A 1 197 ? 68.598 0.933 -43.774 1.00 80.50 197 LEU A O 1
ATOM 1500 N N . ASN A 1 198 ? 67.693 1.002 -45.827 1.00 79.56 198 ASN A N 1
ATOM 1501 C CA . ASN A 1 198 ? 68.820 0.358 -46.493 1.00 79.56 198 ASN A CA 1
ATOM 1502 C C . ASN A 1 198 ? 69.991 1.366 -46.631 1.00 79.56 198 ASN A C 1
ATOM 1504 O O . ASN A 1 198 ? 69.773 2.577 -46.514 1.00 79.56 198 ASN A O 1
ATOM 1508 N N . PRO A 1 199 ? 71.233 0.915 -46.909 1.00 77.88 199 PRO A N 1
ATOM 1509 C CA . PRO A 1 199 ? 72.396 1.803 -47.062 1.00 77.88 199 PRO A CA 1
ATOM 1510 C C . PRO A 1 199 ? 72.247 2.885 -48.140 1.00 77.88 199 PRO A C 1
ATOM 1512 O O . PRO A 1 199 ? 72.920 3.908 -48.078 1.00 77.88 199 PRO A O 1
ATOM 1515 N N . ASP A 1 200 ? 71.376 2.657 -49.122 1.00 77.81 200 ASP A N 1
ATOM 1516 C CA . ASP A 1 200 ? 71.057 3.585 -50.211 1.00 77.81 200 ASP A CA 1
ATOM 1517 C C . ASP A 1 200 ? 70.008 4.651 -49.828 1.00 77.81 200 ASP A C 1
ATOM 1519 O O . ASP A 1 200 ? 69.650 5.493 -50.648 1.00 77.81 200 ASP A O 1
ATOM 1523 N N . GLY A 1 201 ? 69.514 4.632 -48.584 1.00 72.38 201 GLY A N 1
ATOM 1524 C CA . GLY A 1 201 ? 68.517 5.572 -48.072 1.00 72.38 201 GLY A CA 1
ATOM 1525 C C . GLY A 1 201 ? 67.061 5.191 -48.360 1.00 72.38 201 GLY A C 1
ATOM 1526 O O . GLY A 1 201 ? 66.162 5.904 -47.910 1.00 72.38 201 GLY A O 1
ATOM 1527 N N . SER A 1 202 ? 66.797 4.077 -49.051 1.00 78.88 202 SER A N 1
ATOM 1528 C CA . SER A 1 202 ? 65.436 3.569 -49.272 1.00 78.88 202 SER A CA 1
ATOM 1529 C C . SER A 1 202 ? 64.839 2.949 -47.999 1.00 78.88 202 SER A C 1
ATOM 1531 O O . SER A 1 202 ? 65.562 2.438 -47.139 1.00 78.88 202 SER A O 1
ATOM 1533 N N . ARG A 1 203 ? 63.503 2.987 -47.846 1.00 73.06 203 ARG A N 1
ATOM 1534 C CA . ARG A 1 203 ? 62.817 2.314 -46.725 1.00 73.06 203 ARG A CA 1
ATOM 1535 C C . ARG A 1 203 ? 63.055 0.807 -46.806 1.00 73.06 203 ARG A C 1
ATOM 1537 O O . ARG A 1 203 ? 62.761 0.194 -47.829 1.00 73.06 203 ARG A O 1
ATOM 1544 N N . ALA A 1 204 ? 63.564 0.217 -45.726 1.00 72.62 204 ALA A N 1
ATOM 1545 C CA . ALA A 1 204 ? 63.794 -1.217 -45.667 1.00 72.62 204 ALA A CA 1
ATOM 1546 C C . ALA A 1 204 ? 62.453 -1.960 -45.686 1.00 72.62 204 ALA A C 1
ATOM 1548 O O . ALA A 1 204 ? 61.571 -1.695 -44.868 1.00 72.62 204 ALA A O 1
ATOM 1549 N N . GLY A 1 205 ? 62.297 -2.876 -46.638 1.00 67.31 205 GLY A N 1
ATOM 1550 C CA . GLY A 1 205 ? 61.155 -3.781 -46.684 1.00 67.31 205 GLY A CA 1
ATOM 1551 C C . GLY A 1 205 ? 61.321 -4.937 -45.696 1.00 67.31 205 GLY A C 1
ATOM 1552 O O . GLY A 1 205 ? 62.389 -5.141 -45.119 1.00 67.31 205 GLY A O 1
ATOM 1553 N N . VAL A 1 206 ? 60.273 -5.748 -45.547 1.00 63.19 206 VAL A N 1
ATOM 1554 C CA . VAL A 1 206 ? 60.256 -6.926 -44.652 1.00 63.19 206 VAL A CA 1
ATOM 1555 C C . VAL A 1 206 ? 61.354 -7.952 -45.002 1.00 63.19 206 VAL A C 1
ATOM 1557 O O . VAL A 1 206 ? 61.772 -8.725 -44.147 1.00 63.19 206 VAL A O 1
ATOM 1560 N N . THR A 1 207 ? 61.873 -7.933 -46.233 1.00 63.72 207 THR A N 1
ATOM 1561 C CA . THR A 1 207 ? 62.903 -8.855 -46.742 1.00 63.72 207 THR A CA 1
ATOM 1562 C C . THR A 1 207 ? 64.340 -8.314 -46.673 1.00 63.72 207 THR A C 1
ATOM 1564 O O . THR A 1 207 ? 65.246 -8.947 -47.214 1.00 63.72 207 THR A O 1
ATOM 1567 N N . SER A 1 208 ? 64.587 -7.151 -46.058 1.00 68.25 208 SER A N 1
ATOM 1568 C CA . SER A 1 208 ? 65.933 -6.557 -46.005 1.00 68.25 208 SER A CA 1
ATOM 1569 C C . SER A 1 208 ? 66.883 -7.290 -45.040 1.00 68.25 208 SER A C 1
ATOM 1571 O O . SER A 1 208 ? 66.519 -7.642 -43.919 1.00 68.25 208 SER A O 1
ATOM 1573 N N . THR A 1 209 ? 68.142 -7.474 -45.456 1.00 66.19 209 THR A N 1
ATOM 1574 C CA . THR A 1 209 ? 69.172 -8.200 -44.694 1.00 66.19 209 THR A CA 1
ATOM 1575 C C . THR A 1 209 ? 69.570 -7.445 -43.406 1.00 66.19 209 THR A C 1
ATOM 1577 O O . THR A 1 209 ? 70.053 -6.314 -43.504 1.00 66.19 209 THR A O 1
ATOM 1580 N N . PRO A 1 210 ? 69.463 -8.046 -42.199 1.00 61.38 210 PRO A N 1
ATOM 1581 C CA . PRO A 1 210 ? 69.545 -7.328 -40.914 1.00 61.38 210 PRO A CA 1
ATOM 1582 C C . PRO A 1 210 ? 70.863 -6.589 -40.628 1.00 61.38 210 PRO A C 1
ATOM 1584 O O . PRO A 1 210 ? 70.881 -5.639 -39.854 1.00 61.38 210 PRO A O 1
ATOM 1587 N N . GLY A 1 211 ? 71.977 -7.013 -41.233 1.00 66.56 211 GLY A N 1
ATOM 1588 C CA . GLY A 1 211 ? 73.322 -6.542 -40.877 1.00 66.56 211 GLY A CA 1
ATOM 1589 C C . GLY A 1 211 ? 73.778 -5.222 -41.510 1.00 66.56 211 GLY A C 1
ATOM 1590 O O . GLY A 1 211 ? 74.892 -4.791 -41.232 1.00 66.56 211 GLY A O 1
ATOM 1591 N N . LYS A 1 212 ? 72.978 -4.594 -42.384 1.00 66.50 212 LYS A N 1
ATOM 1592 C CA . LYS A 1 212 ? 73.343 -3.341 -43.086 1.00 66.50 212 LYS A CA 1
ATOM 1593 C C . LYS A 1 212 ? 72.257 -2.261 -43.012 1.00 66.50 212 LYS A C 1
ATOM 1595 O O . LYS A 1 212 ? 72.195 -1.394 -43.877 1.00 66.50 212 LYS A O 1
ATOM 1600 N N . LEU A 1 213 ? 71.372 -2.323 -42.023 1.00 74.19 213 LEU A N 1
ATOM 1601 C CA . LEU A 1 213 ? 70.299 -1.341 -41.881 1.00 74.19 213 LEU A CA 1
ATOM 1602 C C . LEU A 1 213 ? 70.775 -0.125 -41.089 1.00 74.19 213 LEU A C 1
ATOM 1604 O O . LEU A 1 213 ? 71.416 -0.259 -40.049 1.00 74.19 213 LEU A O 1
ATOM 1608 N N . VAL A 1 214 ? 70.433 1.060 -41.584 1.00 74.12 214 VAL A N 1
ATOM 1609 C CA . VAL A 1 214 ? 70.660 2.332 -40.899 1.00 74.12 214 VAL A CA 1
ATOM 1610 C C . VAL A 1 214 ? 69.354 2.729 -40.224 1.00 74.12 214 VAL A C 1
ATOM 1612 O O . VAL A 1 214 ? 68.332 2.911 -40.887 1.00 74.12 214 VAL A O 1
ATOM 1615 N N . GLU A 1 215 ? 69.360 2.846 -38.900 1.00 79.00 215 GLU A N 1
ATOM 1616 C CA . GLU A 1 215 ? 68.196 3.335 -38.164 1.00 79.00 215 GLU A CA 1
ATOM 1617 C C . GLU A 1 215 ? 68.141 4.860 -38.260 1.00 79.00 215 GLU A C 1
ATOM 1619 O O . GLU A 1 215 ? 69.038 5.562 -37.791 1.00 79.00 215 GLU A O 1
ATOM 1624 N N . LYS A 1 216 ? 67.078 5.387 -38.874 1.00 81.88 216 LYS A N 1
ATOM 1625 C CA . LYS A 1 216 ? 66.818 6.823 -38.929 1.00 81.88 216 LYS A CA 1
ATOM 1626 C C . LYS A 1 216 ? 65.617 7.143 -38.054 1.00 81.88 216 LYS A C 1
ATOM 1628 O O . LYS A 1 216 ? 64.522 6.628 -38.267 1.00 81.88 216 LYS A O 1
ATOM 1633 N N . ARG A 1 217 ? 65.829 8.023 -37.077 1.00 78.50 217 ARG A N 1
ATOM 1634 C CA . ARG A 1 217 ? 64.761 8.587 -36.249 1.00 78.50 217 ARG A CA 1
ATOM 1635 C C . ARG A 1 217 ? 64.111 9.732 -37.010 1.00 78.50 217 ARG A C 1
ATOM 1637 O O . ARG A 1 217 ? 64.782 10.715 -37.321 1.00 78.50 217 ARG A O 1
ATOM 1644 N N . ILE A 1 218 ? 62.834 9.592 -37.337 1.00 81.00 218 ILE A N 1
ATOM 1645 C CA . ILE A 1 218 ? 62.054 10.649 -37.979 1.00 81.00 218 ILE A CA 1
ATOM 1646 C C . ILE A 1 218 ? 61.218 11.320 -36.886 1.00 81.00 218 ILE A C 1
ATOM 1648 O O . ILE A 1 218 ? 60.413 10.627 -36.261 1.00 81.00 218 ILE A O 1
ATOM 1652 N N . PRO A 1 219 ? 61.420 12.622 -36.610 1.00 73.19 219 PRO A N 1
ATOM 1653 C CA . PRO A 1 219 ? 60.603 13.330 -35.637 1.00 73.19 219 PRO A CA 1
ATOM 1654 C C . PRO A 1 219 ? 59.164 13.424 -36.149 1.00 73.19 219 PRO A C 1
ATOM 1656 O O . PRO A 1 219 ? 58.920 13.774 -37.303 1.00 73.19 219 PRO A O 1
ATOM 1659 N N . LYS A 1 220 ? 58.220 13.115 -35.272 1.00 79.56 220 LYS A N 1
ATOM 1660 C CA . LYS A 1 220 ? 56.784 13.218 -35.476 1.00 79.56 220 LYS A CA 1
ATOM 1661 C C . LYS A 1 220 ? 56.209 13.952 -34.277 1.00 79.56 220 LYS A C 1
ATOM 1663 O O . LYS A 1 220 ? 56.262 13.455 -33.157 1.00 79.56 220 LYS A O 1
ATOM 1668 N N . GLU A 1 221 ? 55.677 15.143 -34.500 1.00 72.44 221 GLU A N 1
ATOM 1669 C CA . GLU A 1 221 ? 54.970 15.864 -33.445 1.00 72.44 221 GLU A CA 1
ATOM 1670 C C . GLU A 1 221 ? 53.625 15.182 -33.187 1.00 72.44 221 GLU A C 1
ATOM 1672 O O . GLU A 1 221 ? 52.796 15.039 -34.086 1.00 72.44 221 GLU A O 1
ATOM 1677 N N . VAL A 1 222 ? 53.427 14.718 -31.956 1.00 71.44 222 VAL A N 1
ATOM 1678 C CA . VAL A 1 222 ? 52.188 14.103 -31.492 1.00 71.44 222 VAL A CA 1
ATOM 1679 C C . VAL A 1 222 ? 51.588 15.018 -30.433 1.00 71.44 222 VAL A C 1
ATOM 1681 O O . VAL A 1 222 ? 52.234 15.384 -29.453 1.00 71.44 222 VAL A O 1
ATOM 1684 N N . CYS A 1 223 ? 50.344 15.430 -30.658 1.00 70.56 223 CYS A N 1
ATOM 1685 C CA . CYS A 1 223 ? 49.600 16.257 -29.718 1.00 70.56 223 CYS A CA 1
ATOM 1686 C C . CYS A 1 223 ? 49.174 15.415 -28.508 1.00 70.56 223 CYS A C 1
ATOM 1688 O O . CYS A 1 223 ? 48.507 14.393 -28.683 1.00 70.56 223 CYS A O 1
ATOM 1690 N N . ILE A 1 224 ? 49.530 15.851 -27.295 1.00 62.47 224 ILE A N 1
ATOM 1691 C CA . ILE A 1 224 ? 49.073 15.225 -26.050 1.00 62.47 224 ILE A CA 1
ATOM 1692 C C . ILE A 1 224 ? 48.081 16.177 -25.361 1.00 62.47 224 ILE A C 1
ATOM 1694 O O . ILE A 1 224 ? 48.451 17.311 -25.030 1.00 62.47 224 ILE A O 1
ATOM 1698 N N . PRO A 1 225 ? 46.813 15.767 -25.165 1.00 58.00 225 PRO A N 1
ATOM 1699 C CA . PRO A 1 225 ? 45.793 16.605 -24.534 1.00 58.00 225 PRO A CA 1
ATOM 1700 C C . PRO A 1 225 ? 45.950 16.681 -23.002 1.00 58.00 225 PRO A C 1
ATOM 1702 O O . PRO A 1 225 ? 46.332 15.704 -22.361 1.00 58.00 225 PRO A O 1
ATOM 1705 N N . ALA A 1 226 ? 45.606 17.836 -22.415 1.00 51.94 226 ALA A N 1
ATOM 1706 C CA . ALA A 1 226 ? 45.928 18.195 -21.022 1.00 51.94 226 ALA A CA 1
ATOM 1707 C C . ALA A 1 226 ? 45.094 17.489 -19.947 1.00 51.94 226 ALA A C 1
ATOM 1709 O O . ALA A 1 226 ? 45.575 17.249 -18.842 1.00 51.94 226 ALA A O 1
ATOM 1710 N N . THR A 1 227 ? 43.800 17.293 -20.202 1.00 51.03 227 THR A N 1
ATOM 1711 C CA . THR A 1 227 ? 42.763 16.744 -19.297 1.00 51.03 227 THR A CA 1
ATOM 1712 C C . THR A 1 227 ? 41.412 16.821 -20.038 1.00 51.03 227 THR A C 1
ATOM 1714 O O . THR A 1 227 ? 41.326 17.501 -21.061 1.00 51.03 227 THR A O 1
ATOM 1717 N N . PRO A 1 228 ? 40.387 16.043 -19.647 1.00 49.38 228 PRO A N 1
ATOM 1718 C CA . PRO A 1 228 ? 39.678 15.159 -20.566 1.00 49.38 228 PRO A CA 1
ATOM 1719 C C . PRO A 1 228 ? 38.875 15.894 -21.641 1.00 49.38 228 PRO A C 1
ATOM 1721 O O . PRO A 1 228 ? 37.964 16.668 -21.344 1.00 49.38 228 PRO A O 1
ATOM 1724 N N . SER A 1 229 ? 39.114 15.524 -22.901 1.00 59.59 229 SER A N 1
ATOM 1725 C CA . SER A 1 229 ? 38.044 15.547 -23.890 1.00 59.59 229 SER A CA 1
ATOM 1726 C C . SER A 1 229 ? 36.976 14.574 -23.409 1.00 59.59 229 SER A C 1
ATOM 1728 O O . SER A 1 229 ? 37.242 13.372 -23.362 1.00 59.59 229 SER A O 1
ATOM 1730 N N . ILE A 1 230 ? 35.798 15.066 -23.010 1.00 66.69 230 ILE A N 1
ATOM 1731 C CA . ILE A 1 230 ? 34.634 14.190 -22.827 1.00 66.69 230 ILE A CA 1
ATOM 1732 C C . ILE A 1 230 ? 34.468 13.484 -24.171 1.00 66.69 230 ILE A C 1
ATOM 1734 O O . ILE A 1 230 ? 34.219 14.177 -25.161 1.00 66.69 230 ILE A O 1
ATOM 1738 N N . PRO A 1 231 ? 34.683 12.159 -24.252 1.00 69.50 231 PRO A N 1
ATOM 1739 C CA . PRO A 1 231 ? 34.539 11.477 -25.515 1.00 69.50 231 PRO A CA 1
ATOM 1740 C C . PRO A 1 231 ? 33.079 11.589 -25.923 1.00 69.50 231 PRO A C 1
ATOM 1742 O O . PRO A 1 231 ? 32.165 11.487 -25.096 1.00 69.50 231 PRO A O 1
ATOM 1745 N N . HIS A 1 232 ? 32.865 11.810 -27.212 1.00 79.25 232 HIS A N 1
ATOM 1746 C CA . HIS A 1 232 ? 31.531 11.729 -27.760 1.00 79.25 232 HIS A CA 1
ATOM 1747 C C . HIS A 1 232 ? 30.904 10.392 -27.374 1.00 79.25 232 HIS A C 1
ATOM 1749 O O . HIS A 1 232 ? 31.470 9.331 -27.630 1.00 79.25 232 HIS A O 1
ATOM 1755 N N . THR A 1 233 ? 29.760 10.466 -26.702 1.00 82.88 233 THR A N 1
ATOM 1756 C CA . THR A 1 233 ? 28.992 9.281 -26.331 1.00 82.88 233 THR A CA 1
ATOM 1757 C C . THR A 1 233 ? 27.751 9.255 -27.202 1.00 82.88 233 THR A C 1
ATOM 1759 O O . THR A 1 233 ? 26.935 10.182 -27.057 1.00 82.88 233 THR A O 1
ATOM 1762 N N . PRO A 1 234 ? 27.586 8.238 -28.061 1.00 86.62 234 PRO A N 1
ATOM 1763 C CA . PRO A 1 234 ? 26.461 8.196 -28.971 1.00 86.62 234 PRO A CA 1
ATOM 1764 C C . PRO A 1 234 ? 25.143 8.123 -28.218 1.00 86.62 234 PRO A C 1
ATOM 1766 O O . PRO A 1 234 ? 25.069 7.533 -27.132 1.00 86.62 234 PRO A O 1
ATOM 1769 N N . LEU A 1 235 ? 24.085 8.714 -28.774 1.00 89.62 235 LEU A N 1
ATOM 1770 C CA . LEU A 1 235 ? 22.746 8.655 -28.180 1.00 89.62 235 LEU A CA 1
ATOM 1771 C C . LEU A 1 235 ? 22.294 7.208 -27.941 1.00 89.62 235 LEU A C 1
ATOM 1773 O O . LEU A 1 235 ? 21.672 6.933 -26.913 1.00 89.62 235 LEU A O 1
ATOM 1777 N N . SER A 1 236 ? 22.682 6.276 -28.817 1.00 90.94 236 SER A N 1
ATOM 1778 C CA . SER A 1 236 ? 22.418 4.839 -28.675 1.00 90.94 236 SER A CA 1
ATOM 1779 C C . SER A 1 236 ? 23.076 4.212 -27.429 1.00 90.94 236 SER A C 1
ATOM 1781 O O . SER A 1 236 ? 22.606 3.196 -26.914 1.00 90.94 236 SER A O 1
ATOM 1783 N N . GLY A 1 237 ? 24.155 4.804 -26.910 1.00 85.94 237 GLY A N 1
ATOM 1784 C CA . GLY A 1 237 ? 24.925 4.297 -25.770 1.00 85.94 237 GLY A CA 1
ATOM 1785 C C . GLY A 1 237 ? 24.542 4.885 -24.410 1.00 85.94 237 GLY A C 1
ATOM 1786 O O . GLY A 1 237 ? 25.044 4.418 -23.394 1.00 85.94 237 GLY A O 1
ATOM 1787 N N . ARG A 1 238 ? 23.683 5.910 -24.371 1.00 88.06 238 ARG A N 1
ATOM 1788 C CA . ARG A 1 238 ? 23.359 6.663 -23.145 1.00 88.06 238 ARG A CA 1
ATOM 1789 C C . ARG A 1 238 ? 22.238 6.073 -22.283 1.00 88.06 238 ARG A C 1
ATOM 1791 O O . ARG A 1 238 ? 22.415 6.017 -21.068 1.00 88.06 238 ARG A O 1
ATOM 1798 N N . PRO A 1 239 ? 21.062 5.724 -22.834 1.00 91.62 239 PRO A N 1
ATOM 1799 C CA . PRO A 1 239 ? 19.939 5.299 -22.011 1.00 91.62 239 PRO A CA 1
ATOM 1800 C C . PRO A 1 239 ? 20.132 3.868 -21.507 1.00 91.62 239 PRO A C 1
ATOM 1802 O O . PRO A 1 239 ? 20.663 3.009 -22.208 1.00 91.62 239 PRO A O 1
ATOM 1805 N N . TYR A 1 240 ? 19.619 3.605 -20.308 1.00 92.81 240 TYR A N 1
ATOM 1806 C CA . TYR A 1 240 ? 19.414 2.262 -19.779 1.00 92.81 240 TYR A CA 1
ATOM 1807 C C . TYR A 1 240 ? 17.911 2.041 -19.608 1.00 92.81 240 TYR A C 1
ATOM 1809 O O . TYR A 1 240 ? 17.241 2.820 -18.927 1.00 92.81 240 TYR A O 1
ATOM 1817 N N . LEU A 1 241 ? 17.377 1.006 -20.257 1.00 94.19 241 LEU A N 1
ATOM 1818 C CA . LEU A 1 241 ? 15.956 0.667 -20.202 1.00 94.19 241 LEU A CA 1
ATOM 1819 C C . LEU A 1 241 ? 15.800 -0.651 -19.433 1.00 94.19 241 LEU A C 1
ATOM 1821 O O . LEU A 1 241 ? 16.029 -1.716 -20.015 1.00 94.19 241 LEU A O 1
ATOM 1825 N N . PRO A 1 242 ? 15.471 -0.614 -18.128 1.00 94.25 242 PRO A N 1
ATOM 1826 C CA . PRO A 1 242 ? 15.322 -1.830 -17.338 1.00 94.25 242 PRO A CA 1
ATOM 1827 C C . PRO A 1 242 ? 14.155 -2.698 -17.820 1.00 94.25 242 PRO A C 1
ATOM 1829 O O . PRO A 1 242 ? 13.099 -2.207 -18.205 1.00 94.25 242 PRO A O 1
ATOM 1832 N N . GLY A 1 243 ? 14.328 -4.016 -17.736 1.00 93.44 243 GLY A N 1
ATOM 1833 C CA . GLY A 1 243 ? 13.202 -4.939 -17.800 1.00 93.44 243 GLY A CA 1
ATOM 1834 C C . GLY A 1 243 ? 12.340 -4.830 -16.540 1.00 93.44 243 GLY A C 1
ATOM 1835 O O . GLY A 1 243 ? 12.826 -4.465 -15.467 1.00 93.44 243 GLY A O 1
ATOM 1836 N N . LEU A 1 244 ? 11.056 -5.163 -16.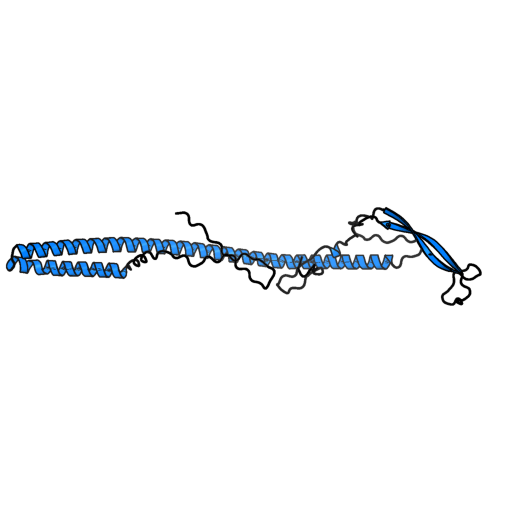660 1.00 92.38 244 LEU A N 1
ATOM 1837 C CA . LEU A 1 244 ? 10.151 -5.251 -15.517 1.00 92.38 244 LEU A CA 1
ATOM 1838 C C . LEU A 1 244 ? 10.195 -6.661 -14.918 1.00 92.38 244 LEU A C 1
ATOM 1840 O O . LEU A 1 244 ? 9.851 -7.631 -15.587 1.00 92.38 244 LEU A O 1
ATOM 1844 N N . GLY A 1 245 ? 10.601 -6.768 -13.653 1.00 90.62 245 GLY A N 1
ATOM 1845 C CA . GLY A 1 245 ? 10.719 -8.033 -12.922 1.00 90.62 245 GLY A CA 1
ATOM 1846 C C . GLY A 1 245 ? 12.068 -8.161 -12.217 1.00 90.62 245 GLY A C 1
ATOM 1847 O O . GLY A 1 245 ? 13.038 -7.520 -12.614 1.00 90.62 245 GLY A O 1
ATOM 1848 N N . ALA A 1 246 ? 12.130 -8.979 -11.162 1.00 85.75 246 ALA A N 1
ATOM 1849 C CA . ALA A 1 246 ? 13.358 -9.169 -10.381 1.00 85.75 246 ALA A CA 1
ATOM 1850 C C . ALA A 1 246 ? 14.527 -9.669 -11.252 1.00 85.75 246 ALA A C 1
ATOM 1852 O O . ALA A 1 246 ? 15.636 -9.144 -11.163 1.00 85.75 246 ALA A O 1
ATOM 1853 N N . ASP A 1 247 ? 14.227 -10.600 -12.160 1.00 88.69 247 ASP A N 1
ATOM 1854 C CA . ASP A 1 247 ? 15.205 -11.272 -13.024 1.00 88.69 247 ASP A CA 1
ATOM 1855 C C . ASP A 1 247 ? 15.077 -10.866 -14.502 1.00 88.69 247 ASP A C 1
ATOM 1857 O O . ASP A 1 247 ? 15.635 -11.512 -15.391 1.00 88.69 247 ASP A O 1
ATOM 1861 N N . ALA A 1 248 ? 14.319 -9.806 -14.799 1.00 89.62 248 ALA A N 1
ATOM 1862 C CA . ALA A 1 248 ? 14.140 -9.362 -16.173 1.00 89.62 248 ALA A CA 1
ATOM 1863 C C . ALA A 1 248 ? 15.438 -8.742 -16.712 1.00 89.62 248 ALA A C 1
ATOM 1865 O O . ALA A 1 248 ? 16.012 -7.820 -16.122 1.00 89.62 248 ALA A O 1
ATOM 1866 N N . SER A 1 249 ? 15.885 -9.243 -17.866 1.00 90.00 249 SER A N 1
ATOM 1867 C CA . SER A 1 249 ? 17.003 -8.644 -18.598 1.00 90.00 249 SER A CA 1
ATOM 1868 C C . SER A 1 249 ? 16.638 -7.222 -19.043 1.00 90.00 249 SER A C 1
ATOM 1870 O O . SER A 1 249 ? 15.465 -6.955 -19.322 1.00 90.00 249 SER A O 1
ATOM 1872 N N . PRO A 1 250 ? 17.607 -6.292 -19.106 1.00 93.62 250 PRO A N 1
ATOM 1873 C CA . PRO A 1 250 ? 17.341 -4.955 -19.616 1.00 93.62 250 PRO A CA 1
ATOM 1874 C C . PRO A 1 250 ? 16.878 -5.012 -21.072 1.00 93.62 250 PRO A C 1
ATOM 1876 O O . PRO A 1 250 ? 17.391 -5.793 -21.871 1.00 93.62 250 PRO A O 1
ATOM 1879 N N . ILE A 1 251 ? 15.916 -4.156 -21.405 1.00 94.94 251 ILE A N 1
ATOM 1880 C CA . ILE A 1 251 ? 15.404 -3.980 -22.768 1.00 94.94 251 ILE A CA 1
ATOM 1881 C C . ILE A 1 251 ? 16.475 -3.295 -23.628 1.00 94.94 251 ILE A C 1
ATOM 1883 O O . ILE A 1 251 ? 16.618 -3.594 -24.811 1.00 94.94 251 ILE A O 1
ATOM 1887 N N . TRP A 1 252 ? 17.254 -2.386 -23.029 1.00 95.44 252 TRP A N 1
ATOM 1888 C CA . TRP A 1 252 ? 18.367 -1.711 -23.689 1.00 95.44 252 TRP A CA 1
ATOM 1889 C C . TRP A 1 252 ? 19.483 -1.337 -22.712 1.00 95.44 252 TRP A C 1
ATOM 1891 O O . TRP A 1 252 ? 19.225 -0.919 -21.580 1.00 95.44 252 TRP A O 1
ATOM 1901 N N . G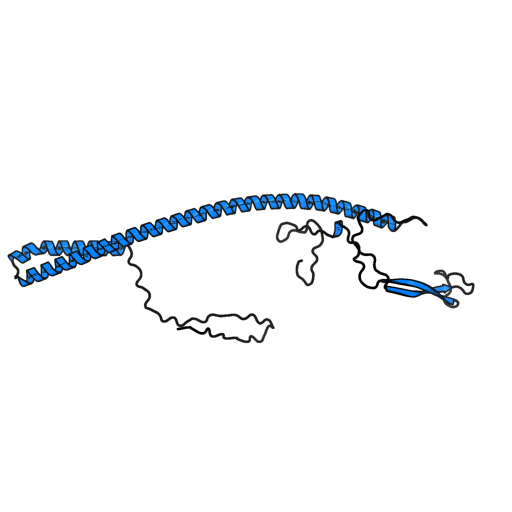LY A 1 253 ? 20.723 -1.414 -23.200 1.00 88.62 253 GLY A N 1
ATOM 1902 C CA . GLY A 1 253 ? 21.934 -1.094 -22.446 1.00 88.62 253 GLY A CA 1
ATOM 1903 C C . GLY A 1 253 ? 22.449 -2.265 -21.604 1.00 88.62 253 GLY A C 1
ATOM 1904 O O . GLY A 1 253 ? 21.739 -3.234 -21.341 1.00 88.62 253 GLY A O 1
ATOM 1905 N N . ALA A 1 254 ? 23.713 -2.184 -21.193 1.00 76.81 254 ALA A N 1
ATOM 1906 C CA . ALA A 1 254 ? 24.293 -3.115 -20.231 1.00 76.81 254 ALA A CA 1
ATOM 1907 C C . ALA A 1 254 ? 24.119 -2.556 -18.813 1.00 76.81 254 ALA A C 1
ATOM 1909 O O . ALA A 1 254 ? 24.279 -1.355 -18.599 1.00 76.81 254 ALA A O 1
ATOM 1910 N N . ARG A 1 255 ? 23.833 -3.419 -17.829 1.00 64.50 255 ARG A N 1
ATOM 1911 C CA . ARG A 1 255 ? 23.976 -3.029 -16.419 1.00 64.50 255 ARG A CA 1
ATOM 1912 C C . ARG A 1 255 ? 25.455 -2.780 -16.147 1.00 64.50 255 ARG A C 1
ATOM 1914 O O . ARG A 1 255 ? 26.257 -3.712 -16.198 1.00 64.50 255 ARG A O 1
ATOM 1921 N N . HIS A 1 256 ? 25.817 -1.538 -15.853 1.00 59.06 256 HIS A N 1
ATOM 1922 C CA . HIS A 1 256 ? 27.152 -1.231 -15.366 1.00 59.06 256 HIS A CA 1
ATOM 1923 C C . HIS A 1 256 ? 27.187 -1.478 -13.859 1.00 59.06 256 HIS A C 1
ATOM 1925 O O . HIS A 1 256 ? 26.639 -0.712 -13.074 1.00 59.06 256 HIS A O 1
ATOM 1931 N N . TYR A 1 257 ? 27.834 -2.569 -13.455 1.00 52.97 257 TYR A N 1
ATOM 1932 C CA . TYR A 1 257 ? 28.182 -2.792 -12.057 1.00 52.97 257 TYR A CA 1
ATOM 1933 C C . TYR A 1 257 ? 29.445 -1.987 -11.750 1.00 52.97 257 TYR A C 1
ATOM 1935 O O . TYR A 1 257 ? 30.506 -2.263 -12.310 1.00 52.97 257 TYR A O 1
ATOM 1943 N N . ILE A 1 258 ? 29.344 -1.000 -10.863 1.00 47.94 258 ILE A N 1
ATOM 1944 C CA . ILE A 1 258 ? 30.513 -0.321 -10.294 1.00 47.94 258 ILE A CA 1
ATOM 1945 C C . ILE A 1 258 ? 30.632 -0.823 -8.856 1.00 47.94 258 ILE A C 1
ATOM 1947 O O . ILE A 1 258 ? 29.718 -0.639 -8.061 1.00 47.94 258 ILE A O 1
ATOM 1951 N N . ASN A 1 259 ? 31.743 -1.487 -8.526 1.00 53.22 259 ASN A N 1
ATOM 1952 C CA . ASN A 1 259 ? 32.029 -2.017 -7.182 1.00 53.22 259 ASN A CA 1
ATOM 1953 C C . ASN A 1 259 ? 30.986 -3.012 -6.627 1.00 53.22 259 ASN A C 1
ATOM 1955 O O . ASN A 1 259 ? 30.782 -3.081 -5.421 1.00 53.22 259 ASN A O 1
ATOM 1959 N N . GLY A 1 260 ? 30.329 -3.794 -7.489 1.00 50.19 260 GLY A N 1
ATOM 1960 C CA . GLY A 1 260 ? 29.354 -4.808 -7.058 1.00 50.19 260 GLY A CA 1
ATOM 1961 C C . GLY A 1 260 ? 27.962 -4.267 -6.715 1.00 50.19 260 GLY A C 1
ATOM 1962 O O . GLY A 1 260 ? 27.082 -5.057 -6.386 1.00 50.19 260 GLY A O 1
ATOM 1963 N N . GLU A 1 261 ? 27.728 -2.960 -6.856 1.00 41.66 261 GLU A N 1
ATOM 1964 C CA . GLU A 1 261 ? 26.412 -2.342 -6.686 1.00 41.66 261 GLU A CA 1
ATOM 1965 C C . GLU A 1 261 ? 25.808 -1.958 -8.046 1.00 41.66 261 GLU A C 1
ATOM 1967 O O . GLU A 1 261 ? 26.504 -1.502 -8.960 1.00 41.66 261 GLU A O 1
ATOM 1972 N N . THR A 1 262 ? 24.497 -2.164 -8.196 1.00 49.62 262 THR A N 1
ATOM 1973 C CA . THR A 1 262 ? 23.726 -1.687 -9.353 1.00 49.62 262 THR A CA 1
ATOM 1974 C C . THR A 1 262 ? 23.542 -0.174 -9.261 1.00 49.62 262 THR A C 1
ATOM 1976 O O . THR A 1 262 ? 22.922 0.295 -8.305 1.00 49.62 262 THR A O 1
ATOM 1979 N N . ARG A 1 263 ? 24.039 0.574 -10.252 1.00 52.66 263 ARG A N 1
ATOM 1980 C CA . ARG A 1 263 ? 23.640 1.965 -10.511 1.00 52.66 263 ARG A CA 1
ATOM 1981 C C . ARG A 1 263 ? 22.739 2.050 -11.732 1.00 52.66 263 ARG A C 1
ATOM 1983 O O . ARG A 1 263 ? 22.979 1.277 -12.685 1.00 52.66 263 ARG A O 1
#

Foldseek 3Di:
DDDDDDQDDDDDPPDPDDDRDDDPDPPPDPPPPDPDDPDDLVRLVVQLVVLVVQLVVLVVCLVVCVVPHDPVVNVVSVVSNVVSVVSNVVSVVSNVVNVVVVVVVVVVVVVVVVVVVVVVVVVVVVVVVVVVVLVVLVVVLLVVLVVLVVLVVLQVVQVVCQVVDDPPDDRDDSPDPFPWADFDQPDWDWDWDFFWAAPVRHGDDPPDDPPGTDTDTDTDTDTDGDDDGRHGDDPSAPDWAQDPDPPGHTSGYDQDDDPNDTD

Organism: NCBI:txid374432

Radius of gyration: 48.47 Å; chains: 1; bounding box: 119×35×118 Å

Secondary structure (DSSP, 8-state):
--PPP-------TT-S---------------PPPPPPPPPHHHHHHHHHHHHHHHHHHHHHHHHHHHHS-HHHHHHHHHHHHHHHHHHHHHHHHHHHHHHHHHHHHHHHHHHHHHHHHHHHHHHHHHHHHHHHHHHHHHHHHHHHHHHHHHHHHHHHHHHHHHTPPTTPPPPP-SS---SPPPPEEEEEEEEEEEEE-TTSPBPPTT--GGGPEEEEEEEEEEEESS-------GGGS--BPPSSTTPPPSBS---EETTEE-